Protein AF-A0A9P4S3S9-F1 (afdb_monomer)

Radius of gyration: 21.5 Å; Cα contacts (8 Å, |Δi|>4): 184; chains: 1; bounding box: 49×51×54 Å

Nearest PDB structures (foldseek):
  5iqh-assembly3_C  TM=7.794E-01  e=6.147E-03  Staphylococcus aureus
  5iqi-assembly2_B  TM=6.702E-01  e=4.583E-03  Staphylococcus aureus
  5iqc-assembly4_D  TM=7.332E-01  e=1.399E-02  Staphylococcus aureus
  5iqe-assembly4_D  TM=6.700E-01  e=7.774E-03  Staphylococcus aureus
  6c5u-assembly1_A  TM=6.586E-01  e=8.244E-03  Staphylococcus aureus

Sequence (206 aa):
MPLISKVNLNQKVLANFKRDSERFMTLAPEGNLQGLLQKYSRIYAAAIERRKERNPEDGERNVERPTPPIKSETCLGIIRRPFAQEVHEALGFEGHETLDIAGPQSVLDKGKKLHNYGTTVTLIDRNVVVKAGCDLDLAEALMMDHISQNTHDIPLLKHLGSVTSQRMTYIFMSSIPGKSLREPWPTLEKEQKLALRDQLSQIFRL

Solvent-accessible surface area (backbone atoms only — not comparable to full-atom values): 12617 Å² total; per-residue (Å²): 133,85,82,81,75,84,73,53,68,68,58,55,51,50,54,49,48,52,52,52,50,54,48,38,70,73,75,38,86,87,55,66,63,65,57,56,52,51,55,52,51,52,55,49,55,53,55,52,52,65,51,70,73,56,72,92,78,86,72,89,86,81,81,91,71,91,76,77,87,77,78,80,74,83,62,74,41,48,73,76,38,78,67,36,69,70,51,35,62,59,70,67,59,85,78,74,102,69,55,56,58,68,52,63,56,58,46,52,74,73,23,53,74,78,44,81,71,94,39,38,31,23,39,55,40,100,50,38,28,37,40,36,25,70,74,54,73,61,63,62,52,54,48,34,49,52,48,60,76,76,50,84,91,60,98,71,59,46,66,34,23,28,36,38,40,99,53,42,24,38,42,32,24,42,55,76,92,80,75,67,63,79,72,53,54,83,77,52,51,73,68,56,52,50,52,51,51,53,54,52,53,56,64,76,68,113

Secondary structure (DSSP, 8-state):
--------HHHHHHHHHHHHHHHHHHH-TT--HHHHHHHHHHHHHHHHHHHHTS-S---------PPP------PBPEEEEPPPHHHHHHHT--S-S--BTHHHHHHHHHSEEEEEESEEEEEEETTEEEEEEET--THHHHHHHHHHHH-SSS--PPEEEEEEETTEEEEEEEPPP---TTTTTTT--HHHHHHHHHHHHHHTT-

Organism: NCBI:txid1346257

Mean predicted aligned error: 16.85 Å

pLDDT: mean 70.73, std 18.42, range [28.67, 96.81]

Foldseek 3Di:
DDDDPPPDPVNVLVVVLVVVVVCCVVPPPPDDVVVSVVVSVVVVVVVVVVVVPDDDPPDDDDDDDDDPDDDDPQFWWAWPWDFAPVVCVLQVDDDDDTDRVCRVVVLQVVFDFPDDDQWTWGDSDPWKIKIKHFQDDCVVLVVQVVCVVVDDPDDGKHFRTWIGTPGMIITMTTDDDDDDCVVCVVVDDPVRVVVVVVVVVVVVVD

Structure (mmCIF, N/CA/C/O backbone):
data_AF-A0A9P4S3S9-F1
#
_entry.id   AF-A0A9P4S3S9-F1
#
loop_
_atom_site.group_PDB
_atom_site.id
_atom_site.type_symbol
_atom_site.label_atom_id
_atom_site.label_alt_id
_atom_site.label_comp_id
_atom_site.label_asym_id
_atom_site.label_entity_id
_atom_site.label_seq_id
_atom_site.pdbx_PDB_ins_code
_atom_site.Cartn_x
_atom_site.Cartn_y
_atom_site.Cartn_z
_atom_site.occupancy
_atom_site.B_iso_or_equiv
_atom_site.auth_seq_id
_atom_site.auth_comp_id
_atom_site.auth_asym_id
_atom_site.auth_atom_id
_atom_site.pdbx_PDB_model_num
ATOM 1 N N . MET A 1 1 ? 28.720 28.687 -17.490 1.00 35.06 1 MET A N 1
ATOM 2 C CA . MET A 1 1 ? 27.834 29.232 -16.434 1.00 35.06 1 MET A CA 1
ATOM 3 C C . MET A 1 1 ? 26.995 28.092 -15.872 1.00 35.06 1 MET A C 1
ATOM 5 O O . MET A 1 1 ? 26.416 27.379 -16.684 1.00 35.06 1 MET A O 1
ATOM 9 N N . PRO A 1 2 ? 26.972 27.842 -14.550 1.00 33.38 2 PRO A N 1
ATOM 10 C CA . PRO A 1 2 ? 26.280 26.681 -14.005 1.00 33.38 2 PRO A CA 1
ATOM 11 C C . PRO A 1 2 ? 24.778 26.961 -13.862 1.00 33.38 2 PRO A C 1
ATOM 13 O O . PRO A 1 2 ? 24.366 27.949 -13.256 1.00 33.38 2 PRO A O 1
ATOM 16 N N . LEU A 1 3 ? 23.968 26.070 -14.431 1.00 28.67 3 LEU A N 1
ATOM 17 C CA . LEU A 1 3 ? 22.520 26.007 -14.255 1.00 28.67 3 LEU A CA 1
ATOM 18 C C . LEU A 1 3 ? 22.214 25.605 -12.807 1.00 28.67 3 LEU A C 1
ATOM 20 O O . LEU A 1 3 ? 22.405 24.454 -12.415 1.00 28.67 3 LEU A O 1
ATOM 24 N N . ILE A 1 4 ? 21.744 26.558 -12.004 1.00 31.08 4 ILE A N 1
ATOM 25 C CA . ILE A 1 4 ? 21.226 26.290 -10.661 1.00 31.08 4 ILE A CA 1
ATOM 26 C C . ILE A 1 4 ? 19.899 25.544 -10.831 1.00 31.08 4 ILE A C 1
ATOM 28 O O . ILE A 1 4 ? 18.867 26.135 -11.151 1.00 31.08 4 ILE A O 1
ATOM 32 N N . SER A 1 5 ? 19.927 24.226 -10.640 1.00 37.44 5 SER A N 1
ATOM 33 C CA . SER A 1 5 ? 18.721 23.413 -10.564 1.00 37.44 5 SER A CA 1
ATOM 34 C C . SER A 1 5 ? 17.924 23.831 -9.326 1.00 37.44 5 SER A C 1
ATOM 36 O O . SER A 1 5 ? 18.418 23.831 -8.196 1.00 37.44 5 SER A O 1
ATOM 38 N N . LYS A 1 6 ? 16.665 24.231 -9.533 1.00 37.19 6 LYS A N 1
ATOM 39 C CA . LYS A 1 6 ? 15.705 24.455 -8.448 1.00 37.19 6 LYS A CA 1
ATOM 40 C C . LYS A 1 6 ? 15.373 23.097 -7.826 1.00 37.19 6 LYS A C 1
ATOM 42 O O . LYS A 1 6 ? 14.396 22.456 -8.197 1.00 37.19 6 LYS A O 1
ATOM 47 N N . VAL A 1 7 ? 16.219 22.634 -6.909 1.00 38.88 7 VAL A N 1
ATOM 48 C CA . VAL A 1 7 ? 15.972 21.423 -6.120 1.00 38.88 7 VAL A CA 1
ATOM 49 C C . VAL A 1 7 ? 14.688 21.636 -5.320 1.00 38.88 7 VAL A C 1
ATOM 51 O O . VAL A 1 7 ? 14.578 22.585 -4.540 1.00 38.88 7 VAL A O 1
ATOM 54 N N . ASN A 1 8 ? 13.703 20.760 -5.528 1.00 54.12 8 ASN A N 1
ATOM 55 C CA . ASN A 1 8 ? 12.436 20.793 -4.809 1.00 54.12 8 ASN A CA 1
ATOM 56 C C . ASN A 1 8 ? 12.716 20.659 -3.302 1.00 54.12 8 ASN A C 1
ATOM 58 O O . ASN A 1 8 ? 13.410 19.735 -2.875 1.00 54.12 8 ASN A O 1
ATOM 62 N N . LEU A 1 9 ? 12.177 21.573 -2.490 1.00 49.16 9 LEU A N 1
ATOM 63 C CA . LEU A 1 9 ? 12.368 21.598 -1.035 1.00 49.16 9 LEU A CA 1
ATOM 64 C C . LEU A 1 9 ? 12.071 20.230 -0.391 1.00 49.16 9 LEU A C 1
ATOM 66 O O . LEU A 1 9 ? 12.786 19.822 0.520 1.00 49.16 9 LEU A O 1
ATOM 70 N N . ASN A 1 10 ? 11.101 19.482 -0.930 1.00 56.78 10 ASN A N 1
ATOM 71 C CA . ASN A 1 10 ? 10.771 18.135 -0.465 1.00 56.78 10 ASN A CA 1
ATOM 72 C C . ASN A 1 10 ? 11.901 17.127 -0.736 1.00 56.78 10 ASN A C 1
ATOM 74 O O . ASN A 1 10 ? 12.214 16.330 0.140 1.00 56.78 10 ASN A O 1
ATOM 78 N N . GLN A 1 11 ? 12.559 17.192 -1.899 1.00 57.34 11 GLN A N 1
ATOM 79 C CA . GLN A 1 11 ? 13.698 16.324 -2.232 1.00 57.34 11 GLN A CA 1
ATOM 80 C C . GLN A 1 11 ? 14.913 16.628 -1.356 1.00 57.34 11 GLN A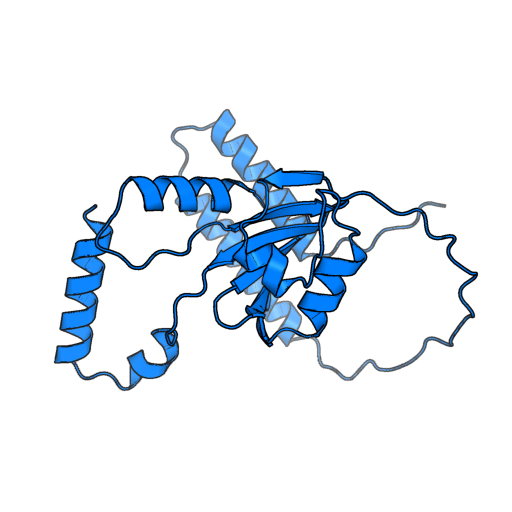 C 1
ATOM 82 O O . GLN A 1 11 ? 15.595 15.713 -0.906 1.00 57.34 11 GLN A O 1
ATOM 87 N N . LYS A 1 12 ? 15.166 17.910 -1.058 1.00 67.25 12 LYS A N 1
ATOM 88 C CA . LYS A 1 12 ? 16.264 18.308 -0.167 1.00 67.25 12 LYS A CA 1
ATOM 89 C C . LYS A 1 12 ? 16.025 17.838 1.269 1.00 67.25 12 LYS A C 1
ATOM 91 O O . LYS A 1 12 ? 16.958 17.379 1.923 1.00 67.25 12 LYS A O 1
ATOM 96 N N . VAL A 1 13 ? 14.784 17.932 1.748 1.00 65.75 13 VAL A N 1
ATOM 97 C CA . VAL A 1 13 ? 14.399 17.439 3.078 1.00 65.75 13 VAL A CA 1
ATOM 98 C C . VAL A 1 13 ? 14.504 15.913 3.143 1.00 65.75 13 VAL A C 1
ATOM 100 O O . VAL A 1 13 ? 15.093 15.413 4.096 1.00 65.75 13 VAL A O 1
ATOM 103 N N . LEU A 1 14 ? 14.039 15.182 2.120 1.00 64.31 14 LEU A N 1
ATOM 104 C CA . LEU A 1 14 ? 14.163 13.718 2.057 1.00 64.31 14 LEU A CA 1
ATOM 105 C C . LEU A 1 14 ? 15.626 13.256 2.011 1.00 64.31 14 LEU A C 1
ATOM 107 O O . LEU A 1 14 ? 16.011 12.348 2.740 1.00 64.31 14 LEU A O 1
ATOM 111 N N . ALA A 1 15 ? 16.456 13.901 1.188 1.00 71.69 15 ALA A N 1
ATOM 112 C CA . ALA A 1 15 ? 17.875 13.572 1.077 1.00 71.69 15 ALA A CA 1
ATOM 113 C C . ALA A 1 15 ? 18.630 13.832 2.390 1.00 71.69 15 ALA A C 1
ATOM 115 O O . ALA A 1 15 ? 19.520 13.067 2.760 1.00 71.69 15 ALA A O 1
ATOM 116 N N . ASN A 1 16 ? 18.265 14.893 3.115 1.00 71.88 16 ASN A N 1
ATOM 117 C CA . ASN A 1 16 ? 18.826 15.167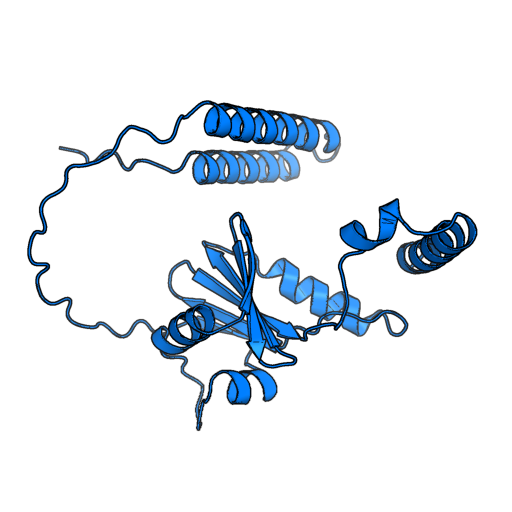 4.435 1.00 71.88 16 ASN A CA 1
ATOM 118 C C . ASN A 1 16 ? 18.334 14.164 5.485 1.00 71.88 16 ASN A C 1
ATOM 120 O O . ASN A 1 16 ? 19.144 13.723 6.292 1.00 71.88 16 ASN A O 1
ATOM 124 N N . PHE A 1 17 ? 17.060 13.754 5.441 1.00 70.00 17 PHE A N 1
ATOM 125 C CA . PHE A 1 17 ? 16.538 12.708 6.324 1.00 70.00 17 PHE A CA 1
ATOM 126 C C . PHE A 1 17 ? 17.285 11.392 6.125 1.00 70.00 17 PHE A C 1
ATOM 128 O O . PHE A 1 17 ? 17.773 10.832 7.098 1.00 70.00 17 PHE A O 1
ATOM 135 N N . LYS A 1 18 ? 17.448 10.957 4.869 1.00 68.88 18 LYS A N 1
ATOM 136 C CA . LYS A 1 18 ? 18.159 9.722 4.521 1.00 68.88 18 LYS A CA 1
ATOM 137 C C . LYS A 1 18 ? 19.616 9.742 4.996 1.00 68.88 18 LYS A C 1
ATOM 139 O O . LYS A 1 18 ? 20.087 8.795 5.617 1.00 68.88 18 LYS A O 1
ATOM 144 N N . ARG A 1 19 ? 20.313 10.863 4.786 1.00 76.06 19 ARG A N 1
ATOM 145 C CA . ARG A 1 19 ? 21.688 11.043 5.275 1.00 76.06 19 ARG A CA 1
ATOM 146 C C . ARG A 1 19 ? 21.763 11.022 6.805 1.00 76.06 19 ARG A C 1
ATOM 148 O O . ARG A 1 19 ? 22.677 10.420 7.364 1.00 76.06 19 ARG A O 1
ATOM 155 N N . ASP A 1 20 ? 20.833 11.697 7.479 1.00 70.12 20 ASP A N 1
ATOM 156 C CA . ASP A 1 20 ? 20.782 11.745 8.943 1.00 70.12 20 ASP A CA 1
ATOM 157 C C . ASP A 1 20 ? 20.433 10.363 9.529 1.00 70.12 20 ASP A C 1
ATOM 159 O O . ASP A 1 20 ? 21.020 9.982 10.538 1.00 70.12 20 ASP A O 1
ATOM 163 N N . SER A 1 21 ? 19.549 9.587 8.887 1.00 63.41 21 SER A N 1
ATOM 164 C CA . SER A 1 21 ? 19.193 8.226 9.313 1.00 63.41 21 SER A CA 1
ATOM 165 C C . SER A 1 21 ? 20.329 7.226 9.099 1.00 63.41 21 SER A C 1
ATOM 167 O O . SER A 1 21 ? 20.599 6.414 9.976 1.00 63.41 21 SER A O 1
ATOM 169 N N . GLU A 1 22 ? 21.042 7.307 7.973 1.00 70.25 22 GLU A N 1
ATOM 170 C CA . GLU A 1 22 ? 22.217 6.464 7.707 1.00 70.25 22 GLU A CA 1
ATOM 171 C C . GLU A 1 22 ? 23.339 6.750 8.718 1.00 70.25 22 GLU A C 1
ATOM 173 O O . GLU A 1 22 ? 23.928 5.828 9.285 1.00 70.25 22 GLU A O 1
ATOM 178 N N . ARG A 1 23 ? 23.586 8.030 9.035 1.00 67.62 23 ARG A N 1
ATOM 179 C CA . ARG A 1 23 ? 24.531 8.412 10.098 1.00 67.62 23 ARG A CA 1
ATOM 180 C C . ARG A 1 23 ? 24.091 7.933 11.476 1.00 67.62 23 ARG A C 1
ATOM 182 O O . ARG A 1 23 ? 24.937 7.503 12.253 1.00 67.62 23 ARG A O 1
ATOM 189 N N . PHE A 1 24 ? 22.797 7.998 11.771 1.00 62.69 24 PHE A N 1
ATOM 190 C CA . PHE A 1 24 ? 22.231 7.547 13.039 1.00 62.69 24 PHE A CA 1
ATOM 191 C C . PHE A 1 24 ? 22.446 6.042 13.257 1.00 62.69 24 PHE A C 1
ATOM 193 O O . PHE A 1 24 ? 22.978 5.656 14.294 1.00 62.69 24 PHE A O 1
ATOM 200 N N . MET A 1 25 ? 22.161 5.217 12.243 1.00 58.72 25 MET A N 1
ATOM 201 C CA . MET A 1 25 ? 22.391 3.764 12.288 1.00 58.72 25 MET A CA 1
ATOM 202 C C . MET A 1 25 ? 23.875 3.386 12.416 1.00 58.72 25 MET A C 1
ATOM 204 O O . MET A 1 25 ? 24.191 2.307 12.905 1.00 58.72 25 MET A O 1
ATOM 208 N N . THR A 1 26 ? 24.784 4.266 11.986 1.00 63.97 26 THR A N 1
ATOM 209 C CA . THR A 1 26 ? 26.227 3.979 11.952 1.00 63.97 26 THR A CA 1
ATOM 210 C C . THR A 1 26 ? 26.970 4.459 13.206 1.00 63.97 26 THR A C 1
ATOM 212 O O . THR A 1 26 ? 27.964 3.853 13.590 1.00 63.97 26 THR A O 1
ATOM 215 N N . LEU A 1 27 ? 26.534 5.555 13.842 1.00 54.03 27 LEU A N 1
ATOM 216 C CA . LEU A 1 27 ? 27.318 6.249 14.881 1.00 54.03 27 LEU A CA 1
ATOM 217 C 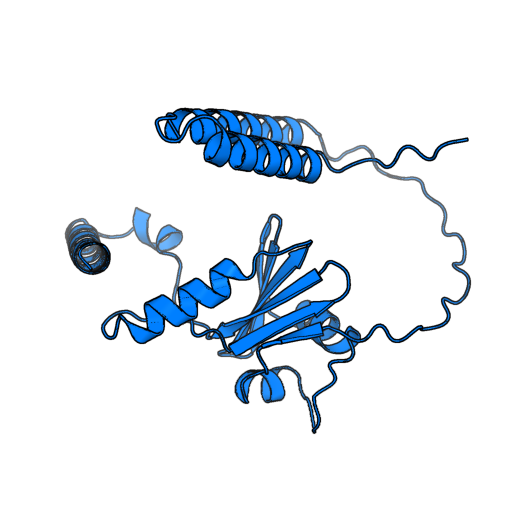C . LEU A 1 27 ? 26.674 6.270 16.273 1.00 54.03 27 LEU A C 1
ATOM 219 O O . LEU A 1 27 ? 27.344 6.648 17.231 1.00 54.03 27 LEU A O 1
ATOM 223 N N . ALA A 1 28 ? 25.398 5.903 16.409 1.00 53.88 28 ALA A N 1
ATOM 224 C CA . ALA A 1 28 ? 24.711 5.900 17.699 1.00 53.88 28 ALA A CA 1
ATOM 225 C C . ALA A 1 28 ? 23.569 4.864 17.721 1.00 53.88 28 ALA A C 1
ATOM 227 O O . ALA A 1 28 ? 22.403 5.250 17.629 1.00 53.88 28 ALA A O 1
ATOM 228 N N . PRO A 1 29 ? 23.873 3.558 17.865 1.00 53.91 29 PRO A N 1
ATOM 229 C CA . PRO A 1 29 ? 22.849 2.509 17.958 1.00 53.91 29 PRO A CA 1
ATOM 230 C C . PRO A 1 29 ? 21.923 2.663 19.182 1.00 53.91 29 PRO A C 1
ATOM 232 O O . PRO A 1 29 ? 20.798 2.182 19.154 1.00 53.91 29 PRO A O 1
ATOM 235 N N . GLU A 1 30 ? 22.354 3.407 20.209 1.00 51.16 30 GLU A N 1
ATOM 236 C CA . GLU A 1 30 ? 21.570 3.785 21.404 1.00 51.16 30 GLU A CA 1
ATOM 237 C C . GLU A 1 30 ? 20.801 5.119 21.230 1.00 51.16 30 GLU A C 1
ATOM 239 O O . GLU A 1 30 ? 20.291 5.711 22.183 1.00 51.16 30 GLU A O 1
ATOM 244 N N . GLY A 1 31 ? 20.778 5.679 20.017 1.00 56.22 31 GLY A N 1
ATOM 245 C CA . GLY A 1 31 ? 20.214 6.996 19.746 1.00 56.22 31 GLY A CA 1
ATOM 246 C C . GLY A 1 31 ? 18.690 7.058 19.908 1.00 56.22 31 GLY A C 1
ATOM 247 O O . GLY A 1 31 ? 17.953 6.120 19.616 1.00 56.22 31 GLY A O 1
ATOM 248 N N . ASN A 1 32 ? 18.182 8.224 20.315 1.00 64.56 32 ASN A N 1
ATOM 249 C CA . ASN A 1 32 ? 16.747 8.463 20.451 1.00 64.56 32 ASN A CA 1
ATOM 250 C C . ASN A 1 32 ? 16.092 8.732 19.077 1.00 64.56 32 ASN A C 1
ATOM 252 O O . ASN A 1 32 ? 15.987 9.881 18.632 1.00 64.56 32 ASN A O 1
ATOM 256 N N . LEU A 1 33 ? 15.625 7.665 18.418 1.00 62.03 33 LEU A N 1
ATOM 257 C CA . LEU A 1 33 ? 14.895 7.696 17.139 1.00 62.03 33 LEU A CA 1
ATOM 258 C C . LEU A 1 33 ? 13.682 8.644 17.182 1.00 62.03 33 LEU A C 1
ATOM 260 O O . LEU A 1 33 ? 13.350 9.297 16.189 1.00 62.03 33 LEU A O 1
ATOM 264 N N . GLN A 1 34 ? 13.060 8.791 18.354 1.00 65.69 34 GLN A N 1
ATOM 265 C CA . GLN A 1 34 ? 11.941 9.704 18.575 1.00 65.69 34 GLN A CA 1
ATOM 266 C C . GLN A 1 34 ? 12.344 11.168 18.351 1.00 65.69 34 GLN A C 1
ATOM 268 O O . GLN A 1 34 ? 11.557 11.944 17.810 1.00 65.69 34 GLN A O 1
ATOM 273 N N . GLY A 1 35 ? 13.580 11.542 18.695 1.00 65.44 35 GLY A N 1
ATOM 274 C CA . GLY A 1 35 ? 14.119 12.881 18.451 1.00 65.44 35 GLY A CA 1
ATOM 275 C C . GLY A 1 35 ? 14.306 13.177 16.961 1.00 65.44 35 GLY A C 1
ATOM 276 O O . GLY A 1 35 ? 13.976 14.272 16.497 1.00 65.44 35 GLY A O 1
ATOM 277 N N . LEU A 1 36 ? 14.761 12.185 16.187 1.00 67.56 36 LEU A N 1
ATOM 278 C CA . LEU A 1 36 ? 14.896 12.305 14.733 1.00 67.56 36 LEU A CA 1
ATOM 279 C C . LEU A 1 36 ? 13.518 12.436 14.064 1.00 67.56 36 LEU A C 1
ATOM 281 O O . LEU A 1 36 ? 13.308 13.331 13.243 1.00 67.56 36 LEU A O 1
ATOM 285 N N . LEU A 1 37 ? 12.552 11.613 14.475 1.00 66.38 37 LEU A N 1
ATOM 286 C CA . LEU A 1 37 ? 11.179 11.672 13.968 1.00 66.38 37 LEU A CA 1
ATOM 287 C C . LEU A 1 37 ? 10.486 12.995 14.331 1.00 66.38 37 LEU A C 1
ATOM 289 O O . LEU A 1 37 ? 9.861 13.618 13.471 1.00 66.38 37 LEU A O 1
ATOM 293 N N . GLN A 1 38 ? 10.649 13.492 15.562 1.00 70.00 38 GLN A N 1
ATOM 294 C CA . GLN A 1 38 ? 10.113 14.797 15.968 1.00 70.00 38 GLN A CA 1
ATOM 295 C C . GLN A 1 38 ? 10.739 15.956 15.185 1.00 70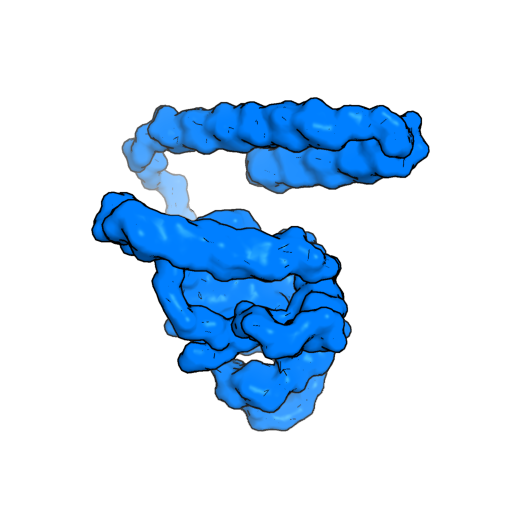.00 38 GLN A C 1
ATOM 297 O O . GLN A 1 38 ? 10.017 16.864 14.762 1.00 70.00 38 GLN A O 1
ATOM 302 N N . LYS A 1 39 ? 12.059 15.929 14.953 1.00 73.88 39 LYS A N 1
ATOM 303 C CA . LYS A 1 39 ? 12.766 16.940 14.150 1.00 73.88 39 LYS A CA 1
ATOM 304 C C . LYS A 1 39 ? 12.151 17.045 12.756 1.00 73.88 39 LYS A C 1
ATOM 306 O O . LYS A 1 39 ? 11.797 18.141 12.320 1.00 73.88 39 LYS A O 1
ATOM 311 N N . TYR A 1 40 ? 11.988 15.917 12.071 1.00 69.00 40 TYR A N 1
ATOM 312 C CA . TYR A 1 40 ? 11.504 15.919 10.693 1.00 69.00 40 TYR A CA 1
ATOM 313 C C . TYR A 1 40 ? 9.988 16.127 10.579 1.00 69.00 40 TYR A C 1
ATOM 315 O O . TYR A 1 40 ? 9.557 16.787 9.637 1.00 69.00 40 TYR A O 1
ATOM 323 N N . SER A 1 41 ? 9.197 15.720 11.579 1.00 68.38 41 SER A N 1
ATOM 324 C CA . SER A 1 41 ? 7.773 16.078 11.687 1.00 68.38 41 SER A CA 1
ATOM 325 C C . SER A 1 41 ? 7.561 17.601 11.749 1.00 68.38 41 SER A C 1
ATOM 327 O O . SER A 1 41 ? 6.759 18.153 10.993 1.00 68.38 41 SER A O 1
ATOM 329 N N . ARG A 1 42 ? 8.362 18.320 12.555 1.00 70.12 42 ARG A N 1
ATOM 330 C CA . ARG A 1 42 ? 8.313 19.794 12.644 1.00 70.12 42 ARG A CA 1
ATOM 331 C C . ARG A 1 42 ? 8.716 20.480 11.338 1.00 70.12 42 ARG A C 1
ATOM 333 O O . ARG A 1 42 ? 8.068 21.439 10.923 1.00 70.12 42 ARG A O 1
ATOM 340 N N . ILE A 1 43 ? 9.764 19.984 10.676 1.00 69.06 43 ILE A N 1
ATOM 341 C CA . ILE A 1 43 ? 10.213 20.508 9.374 1.00 69.06 43 ILE A CA 1
ATOM 342 C C . ILE A 1 43 ? 9.112 20.332 8.321 1.00 69.06 43 ILE A C 1
ATOM 344 O O . ILE A 1 43 ? 8.873 21.238 7.521 1.00 69.06 43 ILE A O 1
ATOM 348 N N . TYR A 1 44 ? 8.419 19.192 8.343 1.00 59.66 44 TYR A N 1
ATOM 349 C CA . TYR A 1 44 ? 7.340 18.899 7.409 1.00 59.66 44 TYR A CA 1
ATOM 350 C C . TYR A 1 44 ? 6.116 19.792 7.633 1.00 59.66 44 TYR A C 1
ATOM 352 O O . TYR A 1 44 ? 5.616 20.396 6.685 1.00 59.66 44 TYR A O 1
ATOM 360 N N . ALA A 1 45 ? 5.685 19.953 8.888 1.00 68.88 45 ALA A N 1
ATOM 361 C CA . ALA A 1 45 ? 4.585 20.844 9.250 1.00 68.88 45 ALA A CA 1
ATOM 362 C C . ALA A 1 45 ? 4.867 22.300 8.831 1.00 68.88 45 ALA A C 1
ATOM 364 O O . ALA A 1 45 ? 4.036 22.931 8.183 1.00 68.88 45 ALA A O 1
ATOM 365 N N . ALA A 1 46 ? 6.078 22.807 9.088 1.00 68.25 46 ALA A N 1
ATOM 366 C CA . ALA A 1 46 ? 6.472 24.158 8.682 1.00 68.25 46 ALA A CA 1
ATOM 367 C C . ALA A 1 46 ? 6.506 24.346 7.151 1.00 68.25 46 ALA A C 1
ATOM 369 O O . ALA A 1 46 ? 6.209 25.429 6.647 1.00 68.25 46 ALA A O 1
ATOM 370 N N . ALA A 1 47 ? 6.860 23.307 6.388 1.00 60.69 47 ALA A N 1
ATOM 371 C CA . ALA A 1 47 ? 6.847 23.355 4.925 1.00 60.69 47 ALA A CA 1
ATOM 372 C C . ALA A 1 47 ? 5.422 23.357 4.340 1.00 60.69 47 ALA A C 1
ATOM 374 O O . ALA A 1 47 ? 5.205 23.952 3.281 1.00 60.69 47 ALA A O 1
ATOM 375 N N . ILE A 1 48 ? 4.468 22.712 5.021 1.00 59.47 48 ILE A N 1
ATOM 376 C CA . ILE A 1 48 ? 3.043 22.734 4.668 1.00 59.47 48 ILE A CA 1
ATOM 377 C C . ILE A 1 48 ? 2.465 24.138 4.885 1.00 59.47 48 ILE A C 1
ATOM 379 O O . ILE A 1 48 ? 1.832 24.672 3.975 1.00 59.47 48 ILE A O 1
ATOM 383 N N . GLU A 1 49 ? 2.741 24.771 6.029 1.00 66.56 49 GLU A N 1
ATOM 384 C CA . GLU A 1 49 ? 2.225 26.116 6.333 1.00 66.56 49 GLU A CA 1
ATOM 385 C C . GLU A 1 49 ? 2.795 27.188 5.386 1.00 66.56 49 GLU A C 1
ATOM 387 O O . GLU A 1 49 ? 2.037 27.930 4.766 1.00 66.56 49 GLU A O 1
ATOM 392 N N . ARG A 1 50 ? 4.104 27.154 5.088 1.00 63.72 50 ARG A N 1
ATOM 393 C CA . ARG A 1 50 ? 4.745 28.049 4.092 1.00 63.72 50 ARG A CA 1
ATOM 394 C C . ARG A 1 50 ? 4.226 27.896 2.655 1.00 63.72 50 ARG A C 1
ATOM 396 O O . ARG A 1 50 ? 4.604 28.666 1.766 1.00 63.72 50 ARG A O 1
ATOM 403 N N . ARG A 1 51 ? 3.467 26.836 2.365 1.00 55.28 51 ARG A N 1
ATOM 404 C CA . ARG A 1 51 ? 2.812 26.632 1.064 1.00 55.28 51 ARG A CA 1
ATOM 405 C C . ARG A 1 51 ? 1.374 27.128 1.060 1.00 55.28 51 ARG A C 1
ATOM 407 O O . ARG A 1 51 ? 0.940 27.580 0.011 1.00 55.28 51 ARG A O 1
ATOM 414 N N . LYS A 1 52 ? 0.681 27.093 2.199 1.00 58.72 52 LYS A N 1
ATOM 415 C CA . LYS A 1 52 ? -0.647 27.705 2.347 1.00 58.72 52 LYS A CA 1
ATOM 416 C C . LYS A 1 52 ? -0.581 29.233 2.290 1.00 58.72 52 LYS A C 1
ATOM 418 O O . LYS A 1 52 ? -1.498 29.852 1.779 1.00 58.72 52 LYS A O 1
ATOM 423 N N . GLU A 1 53 ? 0.527 29.823 2.739 1.00 56.69 53 GLU A N 1
ATOM 424 C CA . GLU A 1 53 ? 0.772 31.275 2.680 1.00 56.69 53 GLU A CA 1
ATOM 425 C C . GLU A 1 53 ? 1.126 31.797 1.272 1.00 56.69 53 GLU A C 1
ATOM 427 O O . GLU A 1 53 ? 1.200 33.006 1.060 1.00 56.69 53 GLU A O 1
ATOM 432 N N . ARG A 1 54 ? 1.346 30.915 0.283 1.00 54.53 54 ARG A N 1
ATOM 433 C CA . ARG A 1 54 ? 1.534 31.324 -1.117 1.00 54.53 54 ARG A CA 1
ATOM 434 C C . ARG A 1 54 ? 0.171 31.414 -1.808 1.00 54.53 54 ARG A C 1
ATOM 436 O O . ARG A 1 54 ? -0.377 30.399 -2.227 1.00 54.53 54 ARG A O 1
ATOM 443 N N . ASN A 1 55 ? -0.355 32.635 -1.897 1.00 44.56 55 ASN A N 1
ATOM 444 C CA . ASN A 1 55 ? -1.600 32.965 -2.595 1.00 44.56 55 ASN A CA 1
ATOM 445 C C . ASN A 1 55 ? -1.517 32.623 -4.108 1.00 44.56 55 ASN A C 1
ATOM 447 O O . ASN A 1 55 ? -0.426 32.694 -4.676 1.00 44.56 55 ASN A O 1
ATOM 451 N N . PRO A 1 56 ? -2.633 32.270 -4.778 1.00 50.59 56 PRO A N 1
ATOM 452 C CA . PRO A 1 56 ? -2.633 31.742 -6.149 1.00 50.59 56 PRO A CA 1
ATOM 453 C C . PRO A 1 56 ? -2.640 32.786 -7.290 1.00 50.59 56 PRO A C 1
ATOM 455 O O . PRO A 1 56 ? -2.927 32.414 -8.422 1.00 50.59 56 PRO A O 1
ATOM 458 N N . GLU A 1 57 ? -2.315 34.061 -7.051 1.00 44.41 57 GLU A N 1
ATOM 459 C CA . GLU A 1 57 ? -2.513 35.135 -8.054 1.00 44.41 57 GLU A CA 1
ATOM 460 C C . GLU A 1 57 ? -1.288 35.572 -8.880 1.00 44.41 57 GLU A C 1
ATOM 462 O O . GLU A 1 57 ? -1.405 36.505 -9.667 1.00 44.41 57 GLU A O 1
ATOM 467 N N . ASP A 1 58 ? -0.143 34.886 -8.831 1.00 43.16 58 ASP A N 1
ATOM 468 C CA . ASP A 1 58 ? 0.957 35.189 -9.769 1.00 43.16 58 ASP A CA 1
ATOM 469 C C . ASP A 1 58 ? 0.878 34.305 -11.023 1.00 43.16 58 ASP A C 1
ATOM 471 O O . ASP A 1 58 ? 1.626 33.338 -11.210 1.00 43.16 58 ASP A O 1
ATOM 475 N N . GLY A 1 59 ? -0.092 34.646 -11.873 1.00 40.66 59 GLY A N 1
ATOM 476 C CA . GLY A 1 59 ? -0.270 34.112 -13.216 1.00 40.66 59 GLY A CA 1
ATOM 477 C C . GLY A 1 59 ? 0.679 34.719 -14.259 1.00 40.66 59 GLY A C 1
ATOM 478 O O . GLY A 1 59 ? 1.100 35.868 -14.184 1.00 40.66 59 GLY A O 1
ATOM 479 N N . GLU A 1 60 ? 0.943 33.902 -15.280 1.00 43.09 60 GLU A N 1
ATOM 480 C CA . GLU A 1 60 ? 1.205 34.294 -16.672 1.00 43.09 60 GLU A CA 1
ATOM 481 C C . GLU A 1 60 ? 2.495 35.062 -17.024 1.00 43.09 60 GLU A C 1
ATOM 483 O O . GLU A 1 60 ? 2.595 36.290 -17.021 1.00 43.09 60 GLU A O 1
ATOM 488 N N . ARG A 1 61 ? 3.464 34.293 -17.538 1.00 41.28 61 ARG A N 1
ATOM 489 C CA . ARG A 1 61 ? 3.972 34.430 -18.919 1.00 41.28 61 ARG A CA 1
ATOM 490 C C . ARG A 1 61 ? 4.995 33.333 -19.189 1.00 41.28 61 ARG A C 1
ATOM 492 O O . ARG A 1 61 ? 6.076 33.349 -18.611 1.00 41.28 61 ARG A O 1
ATOM 499 N N . ASN A 1 62 ? 4.699 32.418 -20.108 1.00 33.91 62 ASN A N 1
ATOM 500 C CA . ASN A 1 62 ? 5.749 31.869 -20.960 1.00 33.91 62 ASN A CA 1
ATOM 501 C C . ASN A 1 62 ? 5.176 31.380 -22.288 1.00 33.91 62 ASN A C 1
ATOM 503 O O . ASN A 1 62 ? 4.351 30.478 -22.352 1.00 33.91 62 ASN A O 1
ATOM 507 N N . VAL A 1 63 ? 5.652 32.058 -23.323 1.00 40.62 63 VAL A N 1
ATOM 508 C CA . VAL A 1 63 ? 5.413 31.861 -24.746 1.00 40.62 63 VAL A CA 1
ATOM 509 C C . VAL A 1 63 ? 5.853 30.454 -25.160 1.00 40.62 63 VAL A C 1
ATOM 511 O O . VAL A 1 63 ? 6.966 30.035 -24.831 1.00 40.62 63 VAL A O 1
ATOM 514 N N . GLU A 1 64 ? 4.992 29.749 -25.896 1.00 38.22 64 GLU A N 1
ATOM 515 C CA . GLU A 1 64 ? 5.316 28.497 -26.586 1.00 38.22 64 GLU A CA 1
ATOM 516 C C . GLU A 1 64 ? 6.574 28.665 -27.450 1.00 38.22 64 GLU A C 1
ATOM 518 O O . GLU A 1 64 ? 6.646 29.535 -28.320 1.00 38.22 64 GLU A O 1
ATOM 523 N N . ARG A 1 65 ? 7.573 27.801 -27.240 1.00 33.44 65 ARG A N 1
ATOM 524 C CA . ARG A 1 65 ? 8.610 27.534 -28.244 1.00 33.44 65 ARG A CA 1
ATOM 525 C C . ARG A 1 65 ? 8.442 26.114 -28.769 1.00 33.44 65 ARG A C 1
ATOM 527 O O . ARG A 1 65 ? 8.255 25.204 -27.958 1.00 33.44 65 ARG A O 1
ATOM 534 N N . PRO A 1 66 ? 8.580 25.905 -30.088 1.00 34.09 66 PRO A N 1
ATOM 535 C CA . PRO A 1 66 ? 8.475 24.582 -30.675 1.00 34.09 66 PRO A CA 1
ATOM 536 C C . PRO A 1 66 ? 9.642 23.720 -30.187 1.00 34.09 66 PRO A C 1
ATOM 538 O O . PRO A 1 66 ? 10.813 24.092 -30.296 1.00 34.09 66 PRO A O 1
ATOM 541 N N . THR A 1 67 ? 9.306 22.580 -29.592 1.00 33.19 67 THR A N 1
ATOM 542 C CA . THR A 1 67 ? 10.266 21.585 -29.114 1.00 33.19 67 THR A CA 1
ATOM 543 C C . THR A 1 67 ? 10.769 20.779 -30.319 1.00 33.19 67 THR A C 1
ATOM 545 O O . THR A 1 67 ? 9.945 20.329 -31.117 1.00 33.19 67 THR A O 1
ATOM 548 N N . PRO A 1 68 ? 12.089 20.592 -30.506 1.00 30.31 68 PRO A N 1
ATOM 549 C CA . PRO A 1 68 ? 12.594 19.741 -31.579 1.00 30.31 68 PRO A CA 1
ATOM 550 C C . PRO A 1 68 ? 12.214 18.272 -31.319 1.00 30.31 68 PRO A C 1
ATOM 552 O O . PRO A 1 68 ? 12.035 17.886 -30.160 1.00 30.31 68 PRO A O 1
ATOM 555 N N . PRO A 1 69 ? 12.097 17.440 -32.371 1.00 36.03 69 PRO A N 1
ATOM 556 C CA . PRO A 1 69 ? 11.642 16.065 -32.234 1.00 36.03 69 PRO A CA 1
ATOM 557 C C . PRO A 1 69 ? 12.657 15.263 -31.417 1.00 36.03 69 PRO A C 1
ATOM 559 O O . PRO A 1 69 ? 13.800 15.060 -31.832 1.00 36.03 69 PRO A O 1
ATOM 562 N N . ILE A 1 70 ? 12.232 14.819 -30.234 1.00 36.44 70 ILE A N 1
ATOM 563 C CA . ILE A 1 70 ? 12.992 13.895 -29.398 1.00 36.44 70 ILE A CA 1
ATOM 564 C C . ILE A 1 70 ? 12.975 12.547 -30.118 1.00 36.44 70 ILE A C 1
ATOM 566 O O . ILE A 1 70 ? 11.933 11.906 -30.236 1.00 36.44 70 ILE A O 1
ATOM 570 N N . LYS A 1 71 ? 14.137 12.136 -30.632 1.00 31.17 71 LYS A N 1
ATOM 571 C CA . LYS A 1 71 ? 14.364 10.770 -31.105 1.00 31.17 71 LYS A CA 1
ATOM 572 C C . LYS A 1 71 ? 14.116 9.828 -29.924 1.00 31.17 71 LYS A C 1
ATOM 574 O O . LYS A 1 71 ? 14.754 9.962 -28.883 1.00 31.17 71 LYS A O 1
ATOM 579 N N . SER A 1 72 ? 13.150 8.931 -30.079 1.00 39.22 72 SER A N 1
ATOM 580 C CA . SER A 1 72 ? 12.741 7.942 -29.088 1.00 39.22 72 SER A CA 1
ATOM 581 C C . SER A 1 72 ? 13.834 6.889 -28.900 1.00 39.22 72 SER A C 1
ATOM 583 O O . SER A 1 72 ? 13.858 5.877 -29.5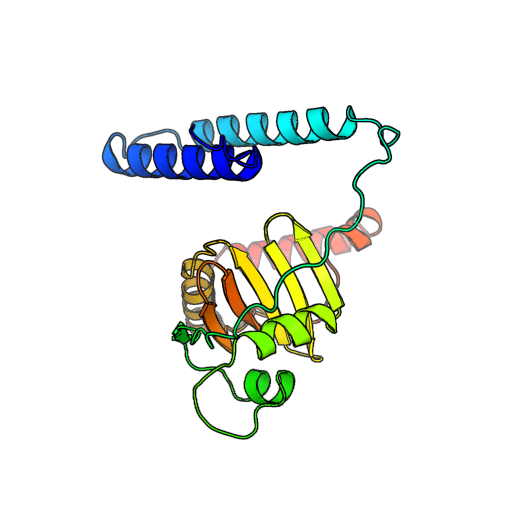97 1.00 39.22 72 SER A O 1
ATOM 585 N N . GLU A 1 73 ? 14.750 7.118 -27.964 1.00 36.91 73 GLU A N 1
ATOM 586 C CA . GLU A 1 73 ? 15.497 6.022 -27.351 1.00 36.91 73 GLU A CA 1
ATOM 587 C C . GLU A 1 73 ? 14.537 5.291 -26.407 1.00 36.91 73 GLU A C 1
ATOM 589 O O . GLU A 1 73 ? 14.202 5.783 -25.327 1.00 36.91 73 GLU A O 1
ATOM 594 N N . THR A 1 74 ? 14.047 4.130 -26.840 1.00 41.47 74 THR A N 1
ATOM 595 C CA . THR A 1 74 ? 13.326 3.166 -26.003 1.00 41.47 74 THR A CA 1
ATOM 596 C C . THR A 1 74 ? 14.204 2.795 -24.812 1.00 41.47 74 THR A C 1
ATOM 598 O O . THR A 1 74 ? 15.104 1.963 -24.908 1.00 41.47 74 THR A O 1
ATOM 601 N N . CYS A 1 75 ? 13.971 3.451 -23.678 1.00 40.91 75 CYS A N 1
ATOM 602 C CA . CYS A 1 75 ? 14.537 3.028 -22.409 1.00 40.91 75 CYS A CA 1
ATOM 603 C C . CYS A 1 75 ? 13.848 1.709 -22.023 1.00 40.91 75 CYS A C 1
ATOM 605 O O . CYS A 1 75 ? 12.627 1.608 -22.044 1.00 40.91 75 CYS A O 1
ATOM 607 N N . LEU A 1 76 ? 14.613 0.676 -21.696 1.00 52.84 76 LEU A N 1
ATOM 608 C CA . LEU A 1 76 ? 14.059 -0.584 -21.202 1.00 52.84 76 LEU A CA 1
ATOM 609 C C . LEU A 1 76 ? 13.907 -0.477 -19.679 1.00 52.84 76 LEU A C 1
ATOM 611 O O . LEU A 1 76 ? 14.862 -0.131 -18.980 1.00 52.84 76 LEU A O 1
ATOM 615 N N . GLY A 1 77 ? 12.704 -0.720 -19.153 1.00 55.91 77 GLY A N 1
ATOM 616 C CA . GLY A 1 77 ? 12.484 -0.793 -17.707 1.00 55.91 77 GLY A CA 1
ATOM 617 C C . GLY A 1 77 ? 13.188 -2.014 -17.105 1.00 55.91 77 GLY A C 1
ATOM 618 O O . GLY A 1 77 ? 13.162 -3.096 -17.684 1.00 55.91 77 GLY A O 1
ATOM 619 N N . ILE A 1 78 ? 13.803 -1.866 -15.931 1.00 64.75 78 ILE A N 1
ATOM 620 C CA . ILE A 1 78 ? 14.399 -2.987 -15.195 1.00 64.75 78 ILE A CA 1
ATOM 621 C C . ILE A 1 78 ? 13.295 -3.648 -14.374 1.00 64.75 78 ILE A C 1
ATOM 623 O O . ILE A 1 78 ? 12.856 -3.096 -13.359 1.00 64.75 78 ILE A O 1
ATOM 627 N N . ILE A 1 79 ? 12.851 -4.830 -14.805 1.00 61.62 79 ILE A N 1
ATOM 628 C CA . ILE A 1 79 ? 11.932 -5.665 -14.027 1.00 61.62 79 ILE A CA 1
ATOM 629 C C . ILE A 1 79 ? 12.665 -6.123 -12.766 1.00 61.62 79 ILE A C 1
ATOM 631 O O . ILE A 1 79 ? 13.722 -6.747 -12.828 1.00 61.62 79 ILE A O 1
ATOM 635 N N . ARG A 1 80 ? 12.118 -5.761 -11.606 1.00 66.88 80 ARG A N 1
ATOM 636 C CA . ARG A 1 80 ? 12.672 -6.113 -10.291 1.00 66.88 80 ARG A CA 1
ATOM 637 C C . ARG A 1 80 ? 12.013 -7.369 -9.741 1.00 66.88 80 ARG A C 1
ATOM 639 O O . ARG A 1 80 ? 12.676 -8.171 -9.091 1.00 66.88 80 ARG A O 1
ATOM 646 N N . ARG A 1 81 ? 10.736 -7.564 -10.071 1.00 70.31 81 ARG A N 1
ATOM 647 C CA . ARG A 1 81 ? 10.013 -8.823 -9.912 1.00 70.31 81 ARG A CA 1
ATOM 648 C C . ARG A 1 81 ? 9.075 -9.026 -11.103 1.00 70.31 81 ARG A C 1
ATOM 650 O O . ARG A 1 81 ? 8.410 -8.054 -11.469 1.00 70.31 81 ARG A O 1
ATOM 657 N N . PRO A 1 82 ? 8.988 -10.248 -11.664 1.00 74.94 82 PRO A N 1
ATOM 658 C CA . PRO A 1 82 ? 8.025 -10.566 -12.711 1.00 74.94 82 PRO A CA 1
ATOM 659 C C . PRO A 1 82 ? 6.599 -10.197 -12.304 1.00 74.94 82 PRO A C 1
ATOM 661 O O . PRO A 1 82 ? 6.242 -10.275 -11.124 1.00 74.94 82 PRO A O 1
ATOM 664 N N . PHE A 1 83 ? 5.802 -9.786 -13.283 1.00 80.56 83 PHE A N 1
ATOM 665 C CA . PHE A 1 83 ? 4.406 -9.454 -13.055 1.00 80.56 83 PHE A CA 1
ATOM 666 C C . PHE A 1 83 ? 3.561 -10.714 -12.900 1.00 80.56 83 PHE A C 1
ATOM 668 O O . PHE A 1 83 ? 3.779 -11.721 -13.570 1.00 80.56 83 PHE A O 1
ATOM 675 N N . ALA A 1 84 ? 2.582 -10.638 -12.007 1.00 81.81 84 ALA A N 1
ATOM 676 C CA . ALA A 1 84 ? 1.511 -11.612 -11.937 1.00 81.81 84 ALA A CA 1
ATOM 677 C C . ALA A 1 84 ? 0.581 -11.465 -13.156 1.00 81.81 84 ALA A C 1
ATOM 679 O O . ALA A 1 84 ? 0.553 -10.418 -13.813 1.00 81.81 84 ALA A O 1
ATOM 680 N N . GLN A 1 85 ? -0.188 -12.511 -13.457 1.00 80.81 85 GLN A N 1
ATOM 681 C CA . GLN A 1 85 ? -1.081 -12.545 -14.619 1.00 80.81 85 GLN A CA 1
ATOM 682 C C . GLN A 1 85 ? -2.078 -11.376 -14.613 1.00 80.81 85 GLN A C 1
ATOM 684 O O . GLN A 1 85 ? -2.308 -10.752 -15.644 1.00 80.81 85 GLN A O 1
ATOM 689 N N . GLU A 1 86 ? -2.586 -11.008 -13.441 1.00 82.38 86 GLU A N 1
ATOM 690 C CA . GLU A 1 86 ? -3.537 -9.912 -13.258 1.00 82.38 86 GLU A CA 1
ATOM 691 C C . GLU A 1 86 ? -2.960 -8.565 -13.710 1.00 82.38 86 GLU A C 1
ATOM 693 O O . GLU A 1 86 ? -3.680 -7.696 -14.195 1.00 82.38 86 GLU A O 1
ATOM 698 N N . VAL A 1 87 ? -1.646 -8.377 -13.573 1.00 79.69 87 VAL A N 1
ATOM 699 C CA . VAL A 1 87 ? -0.964 -7.160 -14.024 1.00 79.69 87 VAL A CA 1
ATOM 700 C C . VAL A 1 87 ? -0.754 -7.188 -15.535 1.00 79.69 87 VAL A C 1
ATOM 702 O O . VAL A 1 87 ? -0.889 -6.149 -16.176 1.00 79.69 87 VAL A O 1
ATOM 705 N N . HIS A 1 88 ? -0.483 -8.355 -16.125 1.00 78.50 88 HIS A N 1
ATOM 706 C CA . HIS A 1 88 ? -0.441 -8.494 -17.582 1.00 78.50 88 HIS A CA 1
ATOM 707 C C . HIS A 1 88 ? -1.796 -8.169 -18.221 1.00 78.50 88 HIS A C 1
ATOM 709 O O . HIS A 1 88 ? -1.842 -7.401 -19.181 1.00 78.50 88 HIS A O 1
ATOM 715 N N . GLU A 1 89 ? -2.887 -8.678 -17.645 1.00 77.75 89 GLU A N 1
ATOM 716 C CA . GLU A 1 89 ? -4.258 -8.392 -18.078 1.00 77.75 89 GLU A CA 1
ATOM 717 C C . GLU A 1 89 ? -4.608 -6.907 -17.903 1.00 77.75 89 GLU A C 1
ATOM 719 O O . GLU A 1 89 ? -5.071 -6.266 -18.847 1.00 77.75 89 GLU A O 1
ATOM 724 N N . ALA A 1 90 ? -4.316 -6.325 -16.733 1.00 76.12 90 ALA A N 1
ATOM 725 C CA . ALA A 1 90 ? -4.600 -4.917 -16.446 1.00 76.12 90 ALA A CA 1
ATOM 726 C C . ALA A 1 90 ? -3.815 -3.940 -17.337 1.00 76.12 90 ALA A C 1
ATOM 728 O O . ALA A 1 90 ? -4.280 -2.833 -17.612 1.00 76.12 90 ALA A O 1
ATOM 729 N N . LEU A 1 91 ? -2.617 -4.328 -17.777 1.00 74.50 91 LEU A N 1
ATOM 730 C CA . LEU A 1 91 ? -1.775 -3.519 -18.658 1.00 74.50 91 LEU A CA 1
ATOM 731 C C . LEU A 1 91 ? -1.999 -3.828 -20.150 1.00 74.50 91 LEU A C 1
ATOM 733 O O . LEU A 1 91 ? -1.468 -3.104 -20.991 1.00 74.50 91 LEU A O 1
ATOM 737 N N . GLY A 1 92 ? -2.801 -4.846 -20.484 1.00 65.06 92 GLY A N 1
ATOM 738 C CA . GLY A 1 92 ? -3.099 -5.236 -21.865 1.00 65.06 92 GLY A CA 1
ATOM 739 C C . GLY A 1 92 ? -1.902 -5.828 -22.614 1.00 65.06 92 GLY A C 1
ATOM 740 O O . GLY A 1 92 ? -1.775 -5.617 -23.818 1.00 65.06 92 GLY A O 1
ATOM 741 N N . PHE A 1 93 ? -0.998 -6.525 -21.917 1.00 64.56 93 PHE A N 1
ATOM 742 C CA . PHE A 1 93 ? 0.172 -7.146 -22.542 1.00 64.56 93 PHE A CA 1
ATOM 743 C C . PHE A 1 93 ? -0.167 -8.505 -23.163 1.00 64.56 93 PHE A C 1
ATOM 745 O O . PHE A 1 93 ? -0.442 -9.466 -22.448 1.00 64.56 93 PHE A O 1
ATOM 752 N N . GLU A 1 94 ? -0.030 -8.617 -24.484 1.00 47.06 94 GLU A N 1
ATOM 753 C CA . GLU A 1 94 ? 0.050 -9.903 -25.184 1.00 47.06 94 GLU A CA 1
ATOM 754 C C . GLU A 1 94 ? 1.528 -10.312 -25.349 1.00 47.06 94 GLU A C 1
ATOM 756 O O . GLU A 1 94 ? 2.170 -9.987 -26.339 1.00 47.06 94 GLU A O 1
ATOM 761 N N . GLY A 1 95 ? 2.083 -11.027 -24.364 1.00 45.66 95 GLY A N 1
ATOM 762 C CA . GLY A 1 95 ? 3.349 -11.763 -24.510 1.00 45.66 95 GLY A CA 1
ATOM 763 C C . GLY A 1 95 ? 4.672 -10.992 -24.301 1.00 45.66 95 GLY A C 1
ATOM 764 O O . GLY A 1 95 ? 4.864 -9.875 -24.759 1.00 45.66 95 GLY A O 1
ATOM 765 N N . HIS A 1 96 ? 5.601 -11.684 -23.625 1.00 40.25 96 HIS A N 1
ATOM 766 C CA . HIS A 1 96 ? 7.030 -11.411 -23.377 1.00 40.25 96 HIS A CA 1
ATOM 767 C C . HIS A 1 96 ? 7.465 -10.129 -22.630 1.00 40.25 96 HIS A C 1
ATOM 769 O O . HIS A 1 96 ? 7.568 -9.050 -23.196 1.00 40.25 96 HIS A O 1
ATOM 775 N N . GLU A 1 97 ? 7.818 -10.340 -21.350 1.00 46.47 97 GLU A N 1
ATOM 776 C CA . GLU A 1 97 ? 9.006 -9.930 -20.552 1.00 46.47 97 GLU A CA 1
ATOM 777 C C . GLU A 1 97 ? 9.703 -8.559 -20.707 1.00 46.47 97 GLU A C 1
ATOM 779 O O . GLU A 1 97 ? 10.559 -8.238 -19.883 1.00 46.47 97 GLU A O 1
ATOM 784 N N . THR A 1 98 ? 9.359 -7.704 -21.664 1.00 45.38 98 THR A N 1
ATOM 785 C CA . THR A 1 98 ? 9.955 -6.370 -21.812 1.00 45.38 98 THR A CA 1
ATOM 786 C C . THR A 1 98 ? 8.876 -5.308 -21.782 1.00 45.38 98 THR A C 1
ATOM 788 O O . THR A 1 98 ? 8.111 -5.128 -22.724 1.00 45.38 98 THR A O 1
ATOM 791 N N . LEU A 1 99 ? 8.824 -4.595 -20.662 1.00 51.47 99 LEU A N 1
ATOM 792 C CA . LEU A 1 99 ? 7.906 -3.492 -20.461 1.00 51.47 99 LEU A CA 1
ATOM 793 C C . LEU A 1 99 ? 8.433 -2.253 -21.201 1.00 51.47 99 LEU A C 1
ATOM 795 O O . LEU A 1 99 ? 9.404 -1.629 -20.760 1.00 51.47 99 LEU A O 1
ATOM 799 N N . ASP A 1 100 ? 7.783 -1.881 -22.303 1.00 51.41 100 ASP A N 1
ATOM 800 C CA . ASP A 1 100 ? 7.926 -0.531 -22.840 1.00 51.41 100 ASP A CA 1
ATOM 801 C C . ASP A 1 100 ? 7.350 0.449 -21.802 1.00 51.41 100 ASP A C 1
ATOM 803 O O . ASP A 1 100 ? 6.209 0.317 -21.351 1.00 51.41 100 ASP A O 1
ATOM 807 N N . ILE A 1 101 ? 8.161 1.405 -21.348 1.00 48.84 101 ILE A N 1
ATOM 808 C CA . ILE A 1 101 ? 7.855 2.302 -20.215 1.00 48.84 101 ILE A CA 1
ATOM 809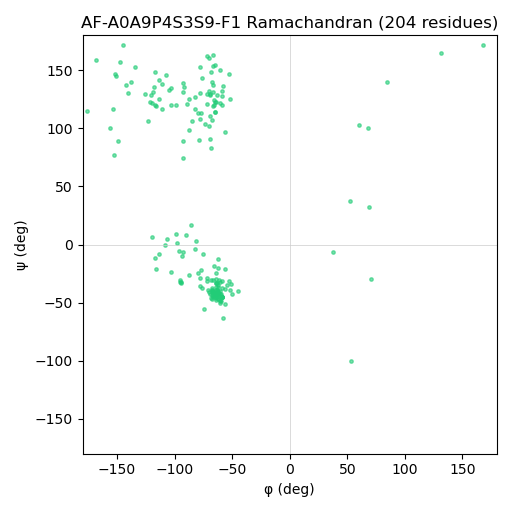 C C . ILE A 1 101 ? 6.669 3.226 -20.535 1.00 48.84 101 ILE A C 1
ATOM 811 O O . ILE A 1 101 ? 6.024 3.755 -19.626 1.00 48.84 101 ILE A O 1
ATOM 815 N N . ALA A 1 102 ? 6.334 3.391 -21.818 1.00 49.16 102 ALA A N 1
ATOM 816 C CA . ALA A 1 102 ? 5.096 4.046 -22.224 1.00 49.16 102 ALA A CA 1
ATOM 817 C C . ALA A 1 102 ? 3.849 3.331 -21.654 1.00 49.16 102 ALA A C 1
ATOM 819 O O . ALA A 1 102 ? 2.859 3.987 -21.313 1.00 49.16 102 ALA A O 1
ATOM 820 N N . GLY A 1 103 ? 3.920 2.006 -21.473 1.00 55.00 103 GLY A N 1
ATOM 821 C CA . GLY A 1 103 ? 2.838 1.157 -20.976 1.00 55.00 103 GLY A CA 1
ATOM 822 C C . GLY A 1 103 ? 2.319 1.583 -19.598 1.00 55.00 103 GLY A C 1
ATOM 823 O O . GLY A 1 103 ? 1.176 2.033 -19.508 1.00 55.00 103 GLY A O 1
ATOM 824 N N . PRO A 1 104 ? 3.131 1.542 -18.522 1.00 63.06 104 PRO A N 1
ATOM 825 C CA . PRO A 1 104 ? 2.671 1.904 -17.180 1.00 63.06 104 PRO A CA 1
ATOM 826 C C . PRO A 1 104 ? 2.170 3.334 -17.070 1.00 63.06 104 PRO A C 1
ATOM 828 O O . PRO A 1 104 ? 1.180 3.582 -16.388 1.00 63.06 104 PRO A O 1
ATOM 831 N N . GLN A 1 105 ? 2.844 4.282 -17.726 1.00 67.00 105 GLN A N 1
ATOM 832 C CA . GLN A 1 105 ? 2.482 5.689 -17.604 1.00 67.00 105 GLN A CA 1
ATOM 833 C C . GLN A 1 105 ? 1.119 5.968 -18.248 1.00 67.00 105 GLN A C 1
ATOM 835 O O . GLN A 1 105 ? 0.274 6.615 -17.634 1.00 67.00 105 GLN A O 1
ATOM 840 N N . SER A 1 106 ? 0.864 5.405 -19.432 1.00 66.38 106 SER A N 1
ATOM 841 C CA . SER A 1 106 ? -0.429 5.551 -20.108 1.00 66.38 106 SER A CA 1
ATOM 842 C C . SER A 1 106 ? -1.589 4.923 -19.324 1.00 66.38 106 SER A C 1
ATOM 844 O O . SER A 1 106 ? -2.704 5.449 -19.332 1.00 66.38 106 SER A O 1
ATOM 846 N N . VAL A 1 107 ? -1.331 3.825 -18.605 1.00 67.50 107 VAL A N 1
ATOM 847 C CA . VAL A 1 107 ? -2.332 3.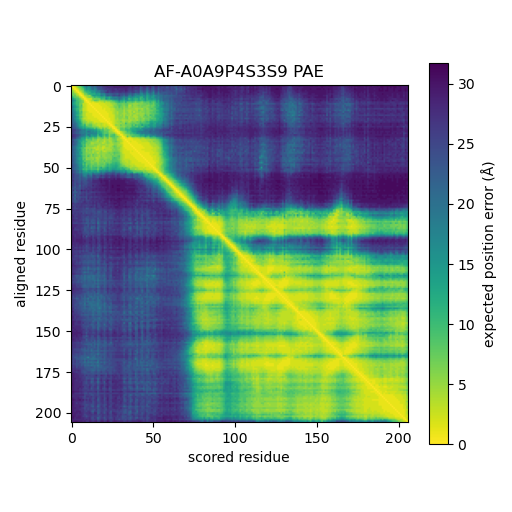162 -17.759 1.00 67.50 107 VAL A CA 1
ATOM 848 C C . VAL A 1 107 ? -2.566 3.940 -16.460 1.00 67.50 107 VAL A C 1
ATOM 850 O O . VAL A 1 107 ? -3.710 4.087 -16.028 1.00 67.50 107 VAL A O 1
ATOM 853 N N . LEU A 1 108 ? -1.519 4.525 -15.871 1.00 75.81 108 LEU A N 1
ATOM 854 C CA . LEU A 1 108 ? -1.644 5.423 -14.719 1.00 75.81 108 LEU A CA 1
ATOM 855 C C . LEU A 1 108 ? -2.518 6.645 -15.005 1.00 75.81 108 LEU A C 1
ATOM 857 O O . LEU A 1 108 ? -3.247 7.089 -14.116 1.00 75.81 108 LEU A O 1
ATOM 861 N N . ASP A 1 109 ? -2.432 7.188 -16.218 1.00 75.50 109 ASP A N 1
ATOM 862 C CA . ASP A 1 109 ? -3.197 8.370 -16.615 1.00 75.50 109 ASP A CA 1
ATOM 863 C C . ASP A 1 109 ? -4.690 8.060 -16.803 1.00 75.50 109 ASP A C 1
ATOM 865 O O . ASP A 1 109 ? -5.531 8.928 -16.568 1.00 75.50 109 ASP A O 1
ATOM 869 N N . LYS A 1 110 ? -5.027 6.816 -17.168 1.00 77.69 110 LYS A N 1
ATOM 870 C CA . LYS A 1 110 ? -6.413 6.343 -17.331 1.00 77.69 110 LYS A CA 1
ATOM 871 C C . LYS A 1 110 ? -7.033 5.814 -16.035 1.00 77.69 110 LYS A C 1
ATOM 873 O O . LYS A 1 110 ? -8.254 5.822 -15.896 1.00 77.69 110 LYS A O 1
ATOM 878 N N . GLY A 1 111 ? -6.213 5.328 -15.107 1.00 84.81 111 GLY A N 1
ATOM 879 C CA . GLY A 1 111 ? -6.678 4.738 -13.856 1.00 84.81 111 GLY A CA 1
ATOM 880 C C . GLY A 1 111 ? -7.245 5.758 -12.860 1.00 84.81 111 GLY A C 1
ATOM 881 O O . GLY A 1 111 ? -6.982 6.963 -12.909 1.00 84.81 111 GLY A O 1
ATOM 882 N N . LYS A 1 112 ? -8.011 5.269 -11.882 1.00 90.50 112 LYS A N 1
ATOM 883 C CA . LYS A 1 112 ? -8.573 6.102 -10.812 1.00 90.50 112 LYS A CA 1
ATOM 884 C C . LYS A 1 112 ? -7.495 6.418 -9.776 1.00 90.50 112 LYS A C 1
ATOM 886 O O . LYS A 1 112 ? -7.067 5.542 -9.024 1.00 90.50 112 LYS A O 1
ATOM 891 N N . LYS A 1 113 ? -7.097 7.687 -9.673 1.00 90.75 113 LYS A N 1
ATOM 892 C CA . LYS A 1 113 ? -6.157 8.154 -8.640 1.00 90.75 113 LYS A CA 1
ATOM 893 C C . LYS A 1 113 ? -6.791 8.037 -7.251 1.00 90.75 113 LYS A C 1
ATOM 895 O O . LYS A 1 113 ? -7.812 8.661 -6.973 1.00 90.75 113 LYS A O 1
ATOM 900 N N . LEU A 1 114 ? -6.173 7.237 -6.385 1.00 87.69 114 LEU A N 1
ATOM 901 C CA . LEU A 1 114 ? -6.569 7.049 -4.986 1.00 87.69 114 LEU A CA 1
ATOM 902 C C . LEU A 1 114 ? -5.794 7.984 -4.052 1.00 87.69 114 LEU A C 1
ATOM 904 O O . LEU A 1 114 ? -6.321 8.436 -3.038 1.00 87.69 114 LEU A O 1
ATOM 908 N N . HIS A 1 115 ? -4.536 8.276 -4.390 1.00 86.44 115 HIS A N 1
ATOM 909 C CA . HIS A 1 115 ? -3.663 9.138 -3.603 1.00 86.44 115 HIS A CA 1
ATOM 910 C C . HIS A 1 115 ? -2.627 9.833 -4.490 1.00 86.44 115 HIS A C 1
ATOM 912 O O . HIS A 1 115 ? -2.153 9.256 -5.469 1.00 86.44 115 HIS A O 1
ATOM 918 N N . ASN A 1 116 ? -2.255 11.064 -4.137 1.00 84.56 116 ASN A N 1
ATOM 919 C CA . ASN A 1 116 ? -1.215 11.819 -4.830 1.00 84.56 116 ASN A CA 1
ATOM 920 C C . ASN A 1 116 ? -0.490 12.759 -3.856 1.00 84.56 116 ASN A C 1
ATOM 922 O O . ASN A 1 116 ? -0.896 13.907 -3.664 1.00 84.56 116 ASN A O 1
ATOM 926 N N . TYR A 1 117 ? 0.569 12.258 -3.219 1.00 76.44 117 TYR A N 1
ATOM 927 C CA . TYR A 1 117 ? 1.429 13.065 -2.357 1.00 76.44 117 TYR A CA 1
ATOM 928 C C . TYR A 1 117 ? 2.828 12.454 -2.230 1.00 76.44 117 TYR A C 1
ATOM 930 O O . TYR A 1 117 ? 3.045 11.481 -1.512 1.00 76.44 117 TYR A O 1
ATOM 938 N N . GLY A 1 118 ? 3.797 12.992 -2.979 1.00 79.25 118 GLY A N 1
ATOM 939 C CA . GLY A 1 118 ? 5.165 12.449 -3.069 1.00 79.25 118 GLY A CA 1
ATOM 940 C C . GLY A 1 118 ? 5.268 11.123 -3.838 1.00 79.25 118 GLY A C 1
ATOM 941 O O . GLY A 1 118 ? 6.267 10.883 -4.506 1.00 79.25 118 GLY A O 1
ATOM 942 N N . THR A 1 119 ? 4.209 10.318 -3.801 1.00 87.31 119 THR A N 1
ATOM 943 C CA . THR A 1 119 ? 3.971 9.111 -4.594 1.00 87.31 119 THR A CA 1
ATOM 944 C C . THR A 1 119 ? 2.534 9.157 -5.113 1.00 87.31 119 THR A C 1
ATOM 946 O O . THR A 1 119 ? 1.668 9.799 -4.509 1.00 87.31 119 THR A O 1
ATOM 949 N N . THR A 1 120 ? 2.284 8.508 -6.244 1.00 90.00 120 THR A N 1
ATOM 950 C CA . THR A 1 120 ? 0.945 8.361 -6.820 1.00 90.00 120 THR A CA 1
ATOM 951 C C . THR A 1 120 ? 0.468 6.941 -6.583 1.00 90.00 120 THR A C 1
ATOM 953 O O . THR A 1 120 ? 1.209 5.999 -6.843 1.00 90.00 120 THR A O 1
ATOM 956 N N . VAL A 1 121 ? -0.763 6.786 -6.104 1.00 91.50 121 VAL A N 1
ATOM 957 C CA . VAL A 1 121 ? -1.430 5.486 -6.004 1.00 91.50 121 VAL A CA 1
ATOM 958 C C . VAL A 1 121 ? -2.638 5.519 -6.923 1.00 91.50 121 VAL A C 1
ATOM 960 O O . VAL A 1 121 ? -3.537 6.344 -6.733 1.00 91.50 121 VAL A O 1
ATOM 963 N N . THR A 1 122 ? -2.659 4.629 -7.906 1.00 92.06 122 THR A N 1
ATOM 964 C CA . THR A 1 122 ? -3.703 4.567 -8.929 1.00 92.06 122 THR A CA 1
ATOM 965 C C . THR A 1 122 ? -4.297 3.168 -8.974 1.00 92.06 122 THR A C 1
ATOM 967 O O . THR A 1 122 ? -3.569 2.185 -9.069 1.00 92.06 122 THR A O 1
ATOM 970 N N . LEU A 1 123 ? -5.624 3.081 -8.927 1.00 90.81 123 LEU A N 1
ATOM 971 C CA . LEU A 1 123 ? -6.370 1.870 -9.250 1.00 90.81 123 LEU A CA 1
ATOM 972 C C . LEU A 1 123 ? -6.471 1.766 -10.774 1.00 90.81 123 LEU A C 1
ATOM 974 O O . LEU A 1 123 ? -7.100 2.622 -11.401 1.00 90.81 123 LEU A O 1
ATOM 978 N N . ILE A 1 124 ? -5.823 0.763 -11.356 1.00 88.44 124 ILE A N 1
ATOM 979 C CA . ILE A 1 124 ? -5.714 0.601 -12.815 1.00 88.44 124 ILE A CA 1
ATOM 980 C C . ILE A 1 124 ? -6.649 -0.474 -13.366 1.00 88.44 124 ILE A C 1
ATOM 982 O O . ILE A 1 124 ? -7.057 -0.386 -14.516 1.00 88.44 124 ILE A O 1
ATOM 986 N N . ASP A 1 125 ? -7.053 -1.418 -12.521 1.00 85.69 125 ASP A N 1
ATOM 987 C CA . ASP A 1 125 ? -8.131 -2.367 -12.783 1.00 85.69 125 ASP A CA 1
ATOM 988 C C . ASP A 1 125 ? -8.891 -2.651 -11.471 1.00 85.69 125 ASP A C 1
ATOM 990 O O . ASP A 1 125 ? -8.457 -2.217 -10.401 1.00 85.69 125 ASP A O 1
ATOM 994 N N . ARG A 1 126 ? -10.028 -3.362 -11.525 1.00 83.62 126 ARG A N 1
ATOM 995 C CA . ARG A 1 126 ? -10.901 -3.678 -10.377 1.00 83.62 126 ARG A CA 1
ATOM 996 C C . ARG A 1 126 ? -10.121 -4.144 -9.148 1.00 83.62 126 ARG A C 1
ATOM 998 O O . ARG A 1 126 ? -10.439 -3.716 -8.039 1.00 83.62 126 ARG A O 1
ATOM 1005 N N . ASN A 1 127 ? -9.088 -4.961 -9.360 1.00 87.94 127 ASN A N 1
ATOM 1006 C CA . ASN A 1 127 ? -8.305 -5.574 -8.291 1.00 87.94 127 ASN A CA 1
ATOM 1007 C C . ASN A 1 127 ? -6.817 -5.203 -8.314 1.00 87.94 127 ASN A C 1
ATOM 1009 O O . ASN A 1 127 ? -6.069 -5.755 -7.511 1.00 87.94 127 ASN A O 1
ATOM 1013 N N . VAL A 1 128 ? -6.379 -4.280 -9.177 1.00 90.00 128 VAL A N 1
ATOM 1014 C CA . VAL A 1 128 ? -4.955 -3.945 -9.332 1.00 90.00 128 VAL A CA 1
ATOM 1015 C C . VAL A 1 128 ? -4.714 -2.470 -9.048 1.00 90.00 128 VAL A C 1
ATOM 1017 O O . VAL A 1 128 ? -5.274 -1.576 -9.687 1.00 90.00 128 VAL A O 1
ATOM 1020 N N . VAL A 1 129 ? -3.829 -2.222 -8.089 1.00 92.25 129 VAL A N 1
ATOM 1021 C CA . VAL A 1 129 ? -3.338 -0.901 -7.714 1.00 92.25 129 VAL A CA 1
ATOM 1022 C C . VAL A 1 129 ? -1.862 -0.814 -8.062 1.00 92.25 129 VAL A C 1
ATOM 1024 O O . VAL A 1 129 ? -1.101 -1.757 -7.870 1.00 92.25 129 VAL A O 1
ATOM 1027 N N . VAL A 1 130 ? -1.441 0.348 -8.538 1.00 91.44 130 VAL A N 1
ATOM 1028 C CA . VAL A 1 130 ? -0.034 0.664 -8.756 1.00 91.44 130 VAL A CA 1
ATOM 1029 C C . VAL A 1 130 ? 0.352 1.875 -7.924 1.00 91.44 130 VAL A C 1
ATOM 1031 O O . VAL A 1 130 ? -0.300 2.923 -7.950 1.00 91.44 130 VAL A O 1
ATOM 1034 N N . LYS A 1 131 ? 1.435 1.715 -7.170 1.00 92.62 131 LYS A N 1
ATOM 1035 C CA . LYS A 1 131 ? 2.124 2.795 -6.477 1.00 92.62 131 LYS A CA 1
ATOM 1036 C C . LYS A 1 131 ? 3.329 3.204 -7.312 1.00 92.62 131 LYS A C 1
ATOM 1038 O O . LYS A 1 131 ? 4.210 2.387 -7.564 1.00 92.62 131 LYS A O 1
ATOM 1043 N N . ALA A 1 132 ? 3.359 4.459 -7.737 1.00 89.88 132 ALA A N 1
ATOM 1044 C CA . ALA A 1 132 ? 4.416 5.030 -8.557 1.00 89.88 132 ALA A CA 1
ATOM 1045 C C . ALA A 1 132 ? 5.112 6.178 -7.819 1.00 89.88 132 ALA A C 1
ATOM 1047 O O . ALA A 1 132 ? 4.461 7.045 -7.227 1.00 89.88 132 ALA A O 1
ATOM 1048 N N . GLY A 1 133 ? 6.438 6.214 -7.860 1.00 87.81 133 GLY A N 1
ATOM 1049 C CA . GLY A 1 133 ? 7.204 7.309 -7.275 1.00 87.81 133 GLY A CA 1
ATOM 1050 C C . GLY A 1 133 ? 8.672 7.288 -7.670 1.00 87.81 133 GLY A C 1
ATOM 1051 O O . GLY A 1 133 ? 9.215 6.255 -8.062 1.00 87.81 133 GLY A O 1
ATOM 1052 N N . CYS A 1 134 ? 9.313 8.450 -7.557 1.00 84.38 134 CYS A N 1
ATOM 1053 C CA . CYS A 1 134 ? 10.744 8.561 -7.800 1.00 84.38 134 CYS A CA 1
ATOM 1054 C C . CYS A 1 134 ? 11.528 7.894 -6.665 1.00 84.38 134 CYS A C 1
ATOM 1056 O O . CYS A 1 134 ? 11.287 8.207 -5.500 1.00 84.38 134 CYS A O 1
ATOM 1058 N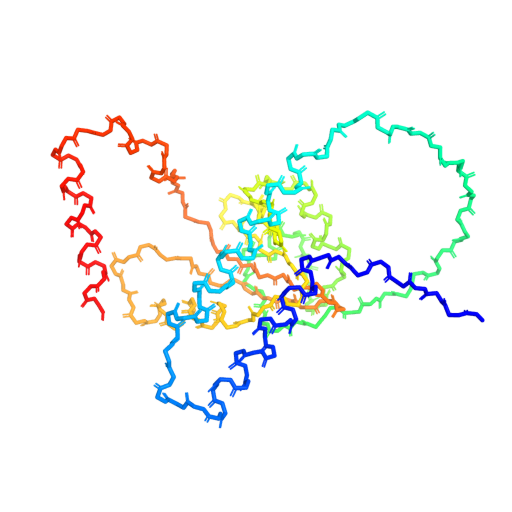 N . ASP A 1 135 ? 12.475 7.027 -7.018 1.00 78.38 135 ASP A N 1
ATOM 1059 C CA . ASP A 1 135 ? 13.376 6.315 -6.111 1.00 78.38 135 ASP A CA 1
ATOM 1060 C C . ASP A 1 135 ? 12.622 5.575 -4.988 1.00 78.38 135 ASP A C 1
ATOM 1062 O O . ASP A 1 135 ? 13.064 5.547 -3.837 1.00 78.38 135 ASP A O 1
ATOM 1066 N N . LEU A 1 136 ? 11.450 5.010 -5.317 1.00 81.88 136 LEU A N 1
ATOM 1067 C CA . LEU A 1 136 ? 10.626 4.277 -4.357 1.00 81.88 136 LEU A CA 1
ATOM 1068 C C . LEU A 1 136 ? 11.383 3.042 -3.854 1.00 81.88 136 LEU A C 1
ATOM 1070 O O . LEU A 1 136 ? 11.879 2.250 -4.660 1.00 81.88 136 LEU A O 1
ATOM 1074 N N . ASP A 1 137 ? 11.448 2.888 -2.533 1.00 78.88 137 ASP A N 1
ATOM 1075 C CA . ASP A 1 137 ? 12.087 1.740 -1.898 1.00 78.88 137 ASP A CA 1
ATOM 1076 C C . ASP A 1 137 ? 11.254 0.466 -2.113 1.00 78.88 137 ASP A C 1
ATOM 1078 O O . ASP A 1 137 ? 10.041 0.449 -1.901 1.00 78.88 137 ASP A O 1
ATOM 1082 N N . LEU A 1 138 ? 11.922 -0.613 -2.523 1.00 80.56 138 LEU A N 1
ATOM 1083 C CA . LEU A 1 138 ? 11.321 -1.933 -2.713 1.00 80.56 138 LEU A CA 1
ATOM 1084 C C . LEU A 1 138 ? 11.207 -2.719 -1.400 1.00 80.56 138 LEU A C 1
ATOM 1086 O O . LEU A 1 138 ? 10.608 -3.793 -1.395 1.00 80.56 138 LEU A O 1
ATOM 1090 N N . ALA A 1 139 ? 11.719 -2.193 -0.283 1.00 81.19 139 ALA A N 1
ATOM 1091 C CA . ALA A 1 139 ? 11.505 -2.778 1.038 1.00 81.19 139 ALA A CA 1
ATOM 1092 C C . ALA A 1 139 ? 10.011 -2.964 1.352 1.00 81.19 139 ALA A C 1
ATOM 1094 O O . ALA A 1 139 ? 9.636 -3.965 1.951 1.00 81.19 139 ALA A O 1
ATOM 1095 N N . GLU A 1 140 ? 9.143 -2.054 0.893 1.00 80.94 140 GLU A N 1
ATOM 1096 C CA . GLU A 1 140 ? 7.686 -2.190 1.032 1.00 80.94 140 GLU A CA 1
ATOM 1097 C C . GLU A 1 140 ? 7.161 -3.456 0.348 1.00 80.94 140 GLU A C 1
ATOM 1099 O O . GLU A 1 140 ? 6.356 -4.181 0.927 1.00 80.94 140 GLU A O 1
ATOM 1104 N N . ALA A 1 141 ? 7.659 -3.762 -0.851 1.00 80.94 141 ALA A N 1
ATOM 1105 C CA . ALA A 1 141 ? 7.291 -4.969 -1.576 1.00 80.94 141 ALA A CA 1
ATOM 1106 C C . ALA A 1 141 ? 7.733 -6.237 -0.831 1.00 80.94 141 ALA A C 1
ATOM 1108 O O . ALA A 1 141 ? 6.923 -7.137 -0.624 1.00 80.94 141 ALA A O 1
ATOM 1109 N N . LEU A 1 142 ? 8.980 -6.262 -0.351 1.00 81.56 142 LEU A N 1
ATOM 1110 C CA . LEU A 1 142 ? 9.516 -7.380 0.430 1.00 81.56 142 LEU A CA 1
ATOM 1111 C C . LEU A 1 142 ? 8.771 -7.574 1.757 1.00 81.56 142 LEU A C 1
ATOM 1113 O O . LEU A 1 142 ? 8.510 -8.706 2.156 1.00 81.56 142 LEU A O 1
ATOM 1117 N N . MET A 1 143 ? 8.400 -6.482 2.431 1.00 83.31 143 MET A N 1
ATOM 1118 C CA . MET A 1 143 ? 7.599 -6.541 3.653 1.00 83.31 143 MET A CA 1
ATOM 1119 C C . MET A 1 143 ? 6.199 -7.092 3.379 1.00 83.31 143 MET A C 1
ATOM 1121 O O . MET A 1 143 ? 5.739 -7.932 4.144 1.00 83.31 143 MET A O 1
ATOM 1125 N N . MET A 1 144 ? 5.535 -6.682 2.291 1.00 84.00 144 MET A N 1
ATOM 1126 C CA . MET A 1 144 ? 4.231 -7.246 1.912 1.00 84.00 144 MET A CA 1
ATOM 1127 C C . MET A 1 144 ? 4.318 -8.758 1.692 1.00 84.00 144 MET A C 1
ATOM 1129 O O . MET A 1 144 ? 3.488 -9.498 2.217 1.00 84.00 144 MET A O 1
ATOM 1133 N N . ASP A 1 145 ? 5.345 -9.225 0.977 1.00 82.31 145 ASP A N 1
ATOM 1134 C CA . ASP A 1 145 ? 5.578 -10.656 0.776 1.00 82.31 145 ASP A CA 1
ATOM 1135 C C . ASP A 1 145 ? 5.803 -11.382 2.106 1.00 82.31 145 ASP A C 1
ATOM 1137 O O . ASP A 1 145 ? 5.149 -12.389 2.379 1.00 82.31 145 ASP A O 1
ATOM 1141 N N . HIS A 1 146 ? 6.675 -10.840 2.959 1.00 83.12 146 HIS A N 1
ATOM 1142 C CA . HIS A 1 146 ? 6.989 -11.424 4.257 1.00 83.12 146 HIS A CA 1
ATOM 1143 C C . HIS A 1 146 ? 5.753 -11.521 5.160 1.00 83.12 146 HIS A C 1
ATOM 1145 O O . HIS A 1 146 ? 5.478 -12.591 5.698 1.00 83.12 146 HIS A O 1
ATOM 1151 N N . ILE A 1 147 ? 4.966 -10.449 5.289 1.00 82.56 147 ILE A N 1
ATOM 1152 C CA . ILE A 1 147 ? 3.741 -10.461 6.100 1.00 82.56 147 ILE A CA 1
ATOM 1153 C C . ILE A 1 147 ? 2.733 -11.456 5.503 1.00 82.56 147 ILE A C 1
ATOM 1155 O O . ILE A 1 147 ? 2.161 -12.255 6.236 1.00 82.56 147 ILE A O 1
ATOM 1159 N N . SER A 1 148 ? 2.569 -11.490 4.174 1.00 83.19 148 SER A N 1
ATOM 1160 C CA . SER A 1 148 ? 1.631 -12.420 3.523 1.00 83.19 148 SER A CA 1
ATOM 1161 C C . SER A 1 148 ? 1.959 -13.899 3.758 1.00 83.19 148 SER A C 1
ATOM 1163 O O . SER A 1 148 ? 1.054 -14.725 3.800 1.00 83.19 148 SER A O 1
ATOM 1165 N N . GLN A 1 149 ? 3.239 -14.241 3.929 1.00 82.19 149 GLN A N 1
ATOM 1166 C CA . GLN A 1 149 ? 3.681 -15.611 4.208 1.00 82.19 149 GLN A CA 1
ATOM 1167 C C . GLN A 1 149 ? 3.502 -16.006 5.678 1.00 82.19 149 GLN A C 1
ATOM 1169 O O . GLN A 1 149 ? 3.403 -17.190 5.987 1.00 82.19 149 GLN A O 1
ATOM 1174 N N . ASN A 1 150 ? 3.474 -15.026 6.584 1.00 81.38 150 ASN A N 1
ATOM 1175 C CA . ASN A 1 150 ? 3.463 -15.253 8.028 1.00 81.38 150 ASN A CA 1
ATOM 1176 C C . ASN A 1 150 ? 2.106 -14.930 8.676 1.00 81.38 150 ASN A C 1
ATOM 1178 O O . ASN A 1 150 ? 1.950 -15.084 9.885 1.00 81.38 150 ASN A O 1
ATOM 1182 N N . THR A 1 151 ? 1.107 -14.487 7.909 1.00 78.38 151 THR A N 1
ATOM 1183 C CA . THR A 1 151 ? -0.199 -14.074 8.437 1.00 78.38 151 THR A CA 1
ATOM 1184 C C . THR A 1 151 ? -1.334 -14.536 7.527 1.00 78.38 151 THR A C 1
ATOM 1186 O O . THR A 1 151 ? -1.297 -14.300 6.324 1.00 78.38 151 THR A O 1
ATOM 1189 N N . HIS A 1 152 ? -2.363 -15.167 8.104 1.00 73.44 152 HIS A N 1
ATOM 1190 C CA . HIS A 1 152 ? -3.477 -15.763 7.347 1.00 73.44 152 HIS A CA 1
ATOM 1191 C C . HIS A 1 152 ? -4.840 -15.107 7.629 1.00 73.44 152 HIS A C 1
ATOM 1193 O O . HIS A 1 152 ? -5.732 -15.170 6.788 1.00 73.44 152 HIS A O 1
ATOM 1199 N N . ASP A 1 153 ? -4.986 -14.422 8.768 1.00 76.50 153 ASP A N 1
ATOM 1200 C CA . ASP A 1 153 ? -6.293 -13.960 9.264 1.00 76.50 153 ASP A CA 1
ATOM 1201 C C . ASP A 1 153 ? -6.609 -12.495 8.926 1.00 76.50 153 ASP A C 1
ATOM 1203 O O . ASP A 1 153 ? -7.655 -11.966 9.305 1.00 76.50 153 ASP A O 1
ATOM 1207 N N . ILE A 1 154 ? -5.707 -11.815 8.212 1.00 78.00 154 ILE A N 1
ATOM 1208 C CA . ILE A 1 154 ? -5.832 -10.395 7.878 1.00 78.00 154 ILE A CA 1
ATOM 1209 C C . ILE A 1 154 ? -5.876 -10.242 6.358 1.00 78.00 154 ILE A C 1
ATOM 1211 O O . ILE A 1 154 ? -5.007 -10.781 5.669 1.00 78.00 154 ILE A O 1
ATOM 1215 N N . PRO A 1 155 ? -6.836 -9.479 5.803 1.00 79.56 155 PRO A N 1
ATOM 1216 C CA . PRO A 1 155 ? -6.795 -9.118 4.395 1.00 79.56 155 PRO A CA 1
ATOM 1217 C C . PRO A 1 155 ? -5.568 -8.234 4.136 1.00 79.56 155 PRO A C 1
ATOM 1219 O O . PRO A 1 155 ? -5.476 -7.113 4.635 1.00 79.56 155 PRO A O 1
ATOM 1222 N N . LEU A 1 156 ? -4.623 -8.747 3.349 1.00 83.19 156 LEU A N 1
ATOM 1223 C CA . LEU A 1 156 ? -3.364 -8.080 3.021 1.00 83.19 156 LEU A CA 1
ATOM 1224 C C . LEU A 1 156 ? -3.262 -7.800 1.523 1.00 83.19 156 LEU A C 1
ATOM 1226 O O . LEU A 1 156 ? -3.781 -8.544 0.688 1.00 83.19 156 LEU A O 1
ATOM 1230 N N . LEU A 1 157 ? -2.580 -6.703 1.193 1.00 87.44 157 LEU A N 1
ATOM 1231 C CA . LEU A 1 157 ? -2.216 -6.392 -0.183 1.00 87.44 157 LEU A CA 1
ATOM 1232 C C . LEU A 1 157 ? -1.167 -7.410 -0.632 1.00 87.44 157 LEU A C 1
ATOM 1234 O O . LEU A 1 157 ? -0.170 -7.631 0.055 1.00 87.44 157 LEU A O 1
ATOM 1238 N N . LYS A 1 158 ? -1.388 -8.029 -1.787 1.00 88.81 158 LYS A N 1
ATOM 1239 C CA . LYS A 1 158 ? -0.434 -8.944 -2.408 1.00 88.81 158 LYS A CA 1
ATOM 1240 C C . LYS A 1 158 ? 0.435 -8.162 -3.370 1.00 88.81 158 LYS A C 1
ATOM 1242 O O . LYS A 1 158 ? -0.094 -7.423 -4.194 1.00 88.81 158 LYS A O 1
ATOM 1247 N N . HIS A 1 159 ? 1.746 -8.337 -3.294 1.00 90.31 159 HIS A N 1
ATOM 1248 C CA . HIS A 1 159 ? 2.664 -7.786 -4.283 1.00 90.31 159 HIS A CA 1
ATOM 1249 C C . HIS A 1 159 ? 2.524 -8.568 -5.601 1.00 90.31 159 HIS A C 1
ATOM 1251 O O . HIS A 1 159 ? 2.722 -9.780 -5.636 1.00 90.31 159 HIS A O 1
ATOM 1257 N N . LEU A 1 160 ? 2.167 -7.869 -6.681 1.00 87.81 160 LEU A N 1
ATOM 1258 C CA . LEU A 1 160 ? 1.896 -8.443 -8.008 1.00 87.81 160 LEU A CA 1
ATOM 1259 C C . LEU A 1 160 ? 3.010 -8.157 -9.026 1.00 87.81 160 LEU A C 1
ATOM 1261 O O . LEU A 1 160 ? 2.879 -8.486 -10.200 1.00 87.81 160 LEU A O 1
ATOM 1265 N N . GLY A 1 161 ? 4.103 -7.535 -8.591 1.00 86.31 161 GLY A N 1
ATOM 1266 C CA . GLY A 1 161 ? 5.287 -7.269 -9.401 1.00 86.31 161 GLY A CA 1
ATOM 1267 C C . GLY A 1 161 ? 5.762 -5.827 -9.288 1.00 86.31 161 GLY A C 1
ATOM 1268 O O . GLY A 1 161 ? 5.057 -4.940 -8.801 1.00 86.31 161 GLY A O 1
ATOM 1269 N N . SER A 1 162 ? 6.993 -5.585 -9.728 1.00 87.44 162 SER A N 1
ATOM 1270 C CA . SER A 1 162 ? 7.592 -4.255 -9.666 1.00 87.44 162 SER A CA 1
ATOM 1271 C C . SER A 1 162 ? 8.609 -4.031 -10.772 1.00 87.44 162 SER A C 1
ATOM 1273 O O . SER A 1 162 ? 9.363 -4.924 -11.169 1.00 87.44 162 SER A O 1
ATOM 1275 N N . VAL A 1 163 ? 8.646 -2.794 -11.254 1.00 82.25 163 VAL A N 1
ATOM 1276 C CA . VAL A 1 163 ? 9.570 -2.354 -12.296 1.00 82.25 163 VAL A CA 1
ATOM 1277 C C . VAL A 1 163 ? 10.110 -0.981 -11.950 1.00 82.25 163 VAL A C 1
ATOM 1279 O O . VAL A 1 163 ? 9.383 -0.105 -11.480 1.00 82.25 163 VAL A O 1
ATOM 1282 N N . THR A 1 164 ? 11.399 -0.791 -12.196 1.00 81.38 164 THR A N 1
ATOM 1283 C CA . THR A 1 164 ? 12.033 0.519 -12.101 1.00 81.38 164 THR A CA 1
ATOM 1284 C C . THR A 1 164 ? 12.476 0.936 -13.484 1.00 81.38 164 THR A C 1
ATOM 1286 O O . THR A 1 164 ? 13.237 0.233 -14.144 1.00 81.38 164 THR A O 1
ATOM 1289 N N . SER A 1 165 ? 12.035 2.109 -13.906 1.00 72.94 165 SER A N 1
ATOM 1290 C CA . SER A 1 165 ? 12.506 2.742 -15.121 1.00 72.94 165 SER A CA 1
ATOM 1291 C C . SER A 1 165 ? 13.133 4.087 -14.800 1.00 72.94 165 SER A C 1
ATOM 1293 O O . SER A 1 165 ? 12.486 4.966 -14.231 1.00 72.94 165 SER A O 1
ATOM 1295 N N . GLN A 1 166 ? 14.402 4.249 -15.177 1.00 73.94 166 GLN A N 1
ATOM 1296 C CA . GLN A 1 166 ? 15.217 5.410 -14.826 1.00 73.94 166 GLN A CA 1
ATOM 1297 C C . GLN A 1 166 ? 15.203 5.649 -13.307 1.00 73.94 166 GLN A C 1
ATOM 1299 O O . GLN A 1 166 ? 15.902 4.959 -12.571 1.00 73.94 166 GLN A O 1
ATOM 1304 N N . ARG A 1 167 ? 14.394 6.606 -12.837 1.00 78.81 167 ARG A N 1
ATOM 1305 C CA . ARG A 1 167 ? 14.174 6.900 -11.414 1.00 78.81 167 ARG A CA 1
ATOM 1306 C C . ARG A 1 167 ? 12.761 6.592 -10.942 1.00 78.81 167 ARG A C 1
ATOM 1308 O O . ARG A 1 167 ? 12.505 6.704 -9.755 1.00 78.81 167 ARG A O 1
ATOM 1315 N N . MET A 1 168 ? 11.832 6.253 -11.829 1.00 82.19 168 MET A N 1
ATOM 1316 C CA . MET A 1 168 ? 10.459 5.946 -11.450 1.00 82.19 168 MET A CA 1
ATOM 1317 C C . MET A 1 168 ? 10.339 4.460 -11.131 1.00 82.19 168 MET A C 1
ATOM 1319 O O . MET A 1 168 ? 10.607 3.608 -11.977 1.00 82.19 168 MET A O 1
ATOM 1323 N N . THR A 1 169 ? 9.921 4.151 -9.913 1.00 87.12 169 THR A N 1
ATOM 1324 C CA . THR A 1 169 ? 9.590 2.790 -9.500 1.00 87.12 169 THR A CA 1
ATOM 1325 C C . THR A 1 169 ? 8.077 2.645 -9.461 1.00 87.12 169 THR A C 1
ATOM 1327 O O . THR A 1 169 ? 7.377 3.508 -8.928 1.00 87.12 169 THR A O 1
ATOM 1330 N N . TYR A 1 170 ? 7.597 1.536 -10.012 1.00 87.50 170 TYR A N 1
ATOM 1331 C CA . TYR A 1 170 ? 6.203 1.125 -10.028 1.00 87.50 170 TYR A CA 1
ATOM 1332 C C . TYR A 1 170 ? 6.092 -0.183 -9.248 1.00 87.50 170 TYR A C 1
ATOM 1334 O O . TYR A 1 170 ? 6.735 -1.172 -9.605 1.00 87.50 170 TYR A O 1
ATOM 1342 N N . ILE A 1 171 ? 5.297 -0.183 -8.182 1.00 91.25 171 ILE A N 1
ATOM 1343 C CA . ILE A 1 171 ? 4.965 -1.379 -7.404 1.00 91.25 171 ILE A CA 1
ATOM 1344 C C . ILE A 1 171 ? 3.495 -1.690 -7.646 1.00 91.25 171 ILE A C 1
ATOM 1346 O O . ILE A 1 171 ? 2.624 -0.889 -7.301 1.00 91.25 171 ILE A O 1
ATOM 1350 N N . PHE A 1 172 ? 3.232 -2.847 -8.242 1.00 90.25 172 PHE A N 1
ATOM 1351 C CA . PHE A 1 172 ? 1.894 -3.358 -8.495 1.00 90.25 172 PHE A CA 1
ATOM 1352 C C . PHE A 1 172 ? 1.461 -4.236 -7.331 1.00 90.25 172 PHE A C 1
ATOM 1354 O O . PHE A 1 172 ? 2.230 -5.057 -6.827 1.00 90.25 172 PHE A O 1
ATOM 1361 N N . MET A 1 173 ? 0.225 -4.057 -6.893 1.00 93.19 173 MET A N 1
ATOM 1362 C CA . MET A 1 173 ? -0.333 -4.770 -5.757 1.00 93.19 173 MET A CA 1
ATOM 1363 C C . MET A 1 173 ? -1.827 -5.019 -5.937 1.00 93.19 173 MET A C 1
ATOM 1365 O O . MET A 1 173 ? -2.497 -4.312 -6.692 1.00 93.19 173 MET A O 1
ATOM 1369 N N . SER A 1 174 ? -2.355 -6.023 -5.242 1.00 92.31 174 SER A N 1
ATOM 1370 C CA . SER A 1 174 ? -3.796 -6.259 -5.213 1.00 92.31 174 SER A CA 1
ATOM 1371 C C . SER A 1 174 ? -4.524 -5.102 -4.525 1.00 92.31 174 SER A C 1
ATOM 1373 O O . SER A 1 174 ? -3.963 -4.423 -3.672 1.00 92.31 174 SER A O 1
ATOM 1375 N N . SER A 1 175 ? -5.793 -4.895 -4.858 1.00 90.75 175 SER A N 1
ATOM 1376 C CA . SER A 1 175 ? -6.680 -3.957 -4.170 1.00 90.75 175 SER A CA 1
ATOM 1377 C C . SER A 1 175 ? -7.461 -4.672 -3.068 1.00 90.75 175 SER A C 1
ATOM 1379 O O . SER A 1 175 ? -7.961 -5.774 -3.290 1.00 90.75 175 SER A O 1
ATOM 1381 N N . ILE A 1 176 ? -7.618 -4.042 -1.900 1.00 88.62 176 ILE A N 1
ATOM 1382 C CA . ILE A 1 176 ? -8.588 -4.486 -0.890 1.00 88.62 176 ILE A CA 1
ATOM 1383 C C . ILE A 1 176 ? -9.792 -3.544 -0.961 1.00 88.62 176 ILE A C 1
ATOM 1385 O O . ILE A 1 176 ? -9.629 -2.338 -0.745 1.00 88.62 176 ILE A O 1
ATOM 1389 N N . PRO A 1 177 ? -11.001 -4.052 -1.252 1.00 85.06 177 PRO A N 1
ATOM 1390 C CA . PRO A 1 177 ? -12.187 -3.217 -1.283 1.00 85.06 177 PRO A CA 1
ATOM 1391 C C . PRO A 1 177 ? -12.498 -2.706 0.124 1.00 85.06 177 PRO A C 1
ATOM 1393 O O . PRO A 1 177 ? -12.550 -3.464 1.090 1.00 85.06 177 PRO A O 1
ATOM 1396 N N . GLY A 1 178 ? -12.736 -1.405 0.240 1.00 85.69 178 GLY A N 1
ATOM 1397 C CA . GLY A 1 178 ? -13.080 -0.798 1.515 1.00 85.69 178 GLY A CA 1
ATOM 1398 C C . GLY A 1 178 ? -13.025 0.718 1.474 1.00 85.69 178 GLY A C 1
ATOM 1399 O O . GLY A 1 178 ? -12.581 1.328 0.500 1.00 85.69 178 GLY A O 1
ATOM 1400 N N . LYS A 1 179 ? -13.493 1.329 2.560 1.00 84.69 179 LYS A N 1
ATOM 1401 C CA . LYS A 1 179 ? -13.334 2.760 2.815 1.00 84.69 179 LYS A CA 1
ATOM 1402 C C . LYS A 1 179 ? -12.319 2.949 3.927 1.00 84.69 179 LYS A C 1
ATOM 1404 O O . LYS A 1 179 ? -12.255 2.151 4.860 1.00 84.69 179 LYS A O 1
ATOM 1409 N N . SER A 1 180 ? -11.550 4.029 3.842 1.00 87.25 180 SER A N 1
ATOM 1410 C CA . SER A 1 180 ? -10.710 4.439 4.963 1.00 87.25 180 SER A CA 1
ATOM 1411 C C . SER A 1 180 ? -11.586 4.661 6.191 1.00 87.25 180 SER A C 1
ATOM 1413 O O . SER A 1 180 ? -12.611 5.334 6.089 1.00 87.25 180 SER A O 1
ATOM 1415 N N . LEU A 1 181 ? -11.149 4.176 7.359 1.00 90.88 181 LEU A N 1
ATOM 1416 C CA . LEU A 1 181 ? -11.836 4.438 8.626 1.00 90.88 181 LEU A CA 1
ATOM 1417 C C . LEU A 1 181 ? -11.990 5.937 8.908 1.00 90.88 181 LEU A C 1
ATOM 1419 O O . LEU A 1 181 ? -12.901 6.309 9.632 1.00 90.88 181 LEU A O 1
ATOM 1423 N N . ARG A 1 182 ? -11.178 6.808 8.294 1.00 89.69 182 ARG A N 1
ATOM 1424 C CA . ARG A 1 182 ? -11.271 8.266 8.451 1.00 89.69 182 ARG A CA 1
ATOM 1425 C C . ARG A 1 182 ? -12.677 8.820 8.200 1.00 89.69 182 ARG A C 1
ATOM 1427 O O . ARG A 1 182 ? -13.077 9.743 8.900 1.00 89.69 182 ARG A O 1
ATOM 1434 N N . GLU A 1 183 ? -13.388 8.290 7.208 1.00 88.44 183 GLU A N 1
ATOM 1435 C CA . GLU A 1 183 ? -14.719 8.770 6.821 1.00 88.44 183 GLU A CA 1
ATOM 1436 C C . GLU A 1 183 ? -15.821 8.360 7.813 1.00 88.44 183 GLU A C 1
ATOM 1438 O O . GLU A 1 183 ? -16.501 9.251 8.315 1.00 88.44 183 GLU A O 1
ATOM 1443 N N . PRO A 1 184 ? -16.017 7.065 8.140 1.00 90.94 184 PRO A N 1
ATOM 1444 C CA . PRO A 1 184 ? -17.058 6.657 9.078 1.00 90.94 184 PRO A CA 1
ATOM 1445 C C . PRO A 1 184 ? -16.693 6.923 10.541 1.00 90.94 184 PRO A C 1
ATOM 1447 O O . PRO A 1 184 ? -17.592 7.023 11.368 1.00 90.94 184 PRO A O 1
ATOM 1450 N N . TRP A 1 185 ? -15.410 7.049 10.906 1.00 93.31 185 TRP A N 1
ATOM 1451 C CA . TRP A 1 185 ? -14.991 7.143 12.313 1.00 93.31 185 TRP A CA 1
ATOM 1452 C C . TRP A 1 185 ? -15.752 8.183 13.155 1.00 93.31 185 TRP A C 1
ATOM 1454 O O . TRP A 1 185 ? -16.132 7.853 14.283 1.00 93.31 185 TRP A O 1
ATOM 1464 N N . PRO A 1 186 ? -16.028 9.410 12.665 1.00 94.69 186 PRO A N 1
ATOM 1465 C CA . PRO A 1 186 ? -16.803 10.388 13.422 1.00 94.69 186 PRO A CA 1
ATOM 1466 C C . PRO A 1 186 ? -18.238 9.932 13.709 1.00 94.69 186 PRO A C 1
ATOM 1468 O O . PRO A 1 186 ? -18.758 10.249 14.775 1.00 94.69 186 PRO A O 1
ATOM 1471 N N . THR A 1 187 ? -18.851 9.169 12.799 1.00 95.19 187 THR A N 1
ATOM 1472 C CA . THR A 1 187 ? -20.257 8.741 12.869 1.00 95.19 187 THR A CA 1
ATOM 1473 C C . THR A 1 187 ? -20.455 7.373 13.517 1.00 95.19 187 THR A C 1
ATOM 1475 O O . THR A 1 187 ? -21.591 6.993 13.769 1.00 95.19 187 THR A O 1
ATOM 1478 N N . LEU A 1 188 ? -19.382 6.617 13.768 1.00 95.00 188 LEU A N 1
ATOM 1479 C CA . LEU A 1 188 ? -19.475 5.322 14.442 1.00 95.00 188 LEU A CA 1
ATOM 1480 C C . LEU A 1 188 ? -19.917 5.478 15.902 1.00 95.00 188 LEU A C 1
ATOM 1482 O O . LEU A 1 188 ? -19.389 6.322 16.644 1.00 95.00 188 LEU A O 1
ATOM 1486 N N . GLU A 1 189 ? -20.821 4.596 16.318 1.00 96.62 189 GLU A N 1
ATOM 1487 C CA . GLU A 1 189 ? -21.256 4.456 17.705 1.00 96.62 189 GLU A CA 1
ATOM 1488 C C . GLU A 1 189 ? -20.120 3.937 18.595 1.00 96.62 189 GLU A C 1
ATOM 1490 O O . GLU A 1 189 ? -19.094 3.420 18.130 1.00 96.62 189 GLU A O 1
ATOM 1495 N N . LYS A 1 190 ? -20.283 4.091 19.911 1.00 96.50 190 LYS A N 1
ATOM 1496 C CA . LYS A 1 190 ? -19.257 3.710 20.887 1.00 96.50 190 LYS A CA 1
ATOM 1497 C C . LYS A 1 190 ? -18.949 2.214 20.807 1.00 96.50 190 LYS A C 1
ATOM 1499 O O . LYS A 1 190 ? -17.782 1.831 20.818 1.00 96.50 190 LYS A O 1
ATOM 1504 N N . GLU A 1 191 ? -19.978 1.391 20.676 1.00 96.81 191 GLU A N 1
ATOM 1505 C CA . GLU A 1 191 ? -19.906 -0.064 20.573 1.00 96.81 191 GLU A CA 1
ATOM 1506 C C . GLU A 1 191 ? -19.127 -0.482 19.318 1.00 96.81 191 GLU A C 1
ATOM 1508 O O . GLU A 1 191 ? -18.242 -1.332 19.385 1.00 96.81 191 GLU A O 1
ATOM 1513 N N . GLN A 1 192 ? -19.369 0.189 18.189 1.00 95.94 192 GLN A N 1
ATOM 1514 C CA . GLN A 1 192 ? -18.658 -0.057 16.931 1.00 95.94 192 GLN A CA 1
ATOM 1515 C C . GLN A 1 192 ? -17.179 0.340 17.021 1.00 95.94 192 GLN A C 1
ATOM 1517 O O . GLN A 1 192 ? -16.306 -0.384 16.542 1.00 95.94 192 GLN A O 1
ATOM 1522 N N . LYS A 1 193 ? -16.869 1.470 17.670 1.00 95.62 193 LYS A N 1
ATOM 1523 C CA . LYS A 1 193 ? -15.481 1.895 17.917 1.00 95.62 193 LYS A CA 1
ATOM 1524 C C . LYS A 1 193 ? -14.736 0.914 18.821 1.00 95.62 193 LYS A C 1
ATOM 1526 O O . LYS A 1 193 ? -13.562 0.645 18.576 1.00 95.62 193 LYS A O 1
ATOM 1531 N N . LEU A 1 194 ? -15.405 0.378 19.844 1.00 96.06 194 LEU A N 1
ATOM 1532 C CA . LEU A 1 194 ? -14.839 -0.648 20.722 1.00 96.06 194 LEU A CA 1
ATOM 1533 C C . LEU A 1 194 ? -14.567 -1.945 19.956 1.00 96.06 194 LEU A C 1
ATOM 1535 O O . LEU A 1 194 ? -13.459 -2.466 20.045 1.00 96.06 194 LEU A O 1
ATOM 1539 N N . ALA A 1 195 ? -15.513 -2.402 19.133 1.00 94.81 195 ALA A N 1
ATOM 1540 C CA . ALA A 1 195 ? -15.317 -3.578 18.290 1.00 94.81 195 ALA A CA 1
ATOM 1541 C C . ALA A 1 195 ? -14.128 -3.408 17.324 1.00 94.81 195 ALA A C 1
ATOM 1543 O O . ALA A 1 195 ? -13.272 -4.287 17.245 1.00 94.81 195 ALA A O 1
ATOM 1544 N N . LEU A 1 196 ? -14.011 -2.253 16.653 1.00 91.94 196 LEU A N 1
ATOM 1545 C CA . LEU A 1 196 ? -12.865 -1.951 15.782 1.00 91.94 196 LEU A CA 1
ATOM 1546 C C . LEU A 1 196 ? -11.541 -1.913 16.550 1.00 91.94 196 LEU A C 1
ATOM 1548 O O . LEU A 1 196 ? -10.532 -2.414 16.059 1.00 91.94 196 LEU A O 1
ATOM 1552 N N . ARG A 1 197 ? -11.525 -1.330 17.755 1.00 92.56 197 ARG A N 1
ATOM 1553 C CA . ARG A 1 197 ? -10.341 -1.338 18.625 1.00 92.56 197 ARG A CA 1
ATOM 1554 C C . ARG A 1 197 ? -9.920 -2.768 18.948 1.00 92.56 197 ARG A C 1
ATOM 1556 O O . ARG A 1 197 ? -8.729 -3.064 18.893 1.00 92.56 197 ARG A O 1
ATOM 1563 N N . ASP A 1 198 ? -10.866 -3.630 19.296 1.00 92.44 198 ASP A N 1
ATOM 1564 C CA . ASP A 1 198 ? -10.575 -5.009 19.683 1.00 92.44 198 ASP A CA 1
ATOM 1565 C C . ASP A 1 198 ? -10.050 -5.814 18.486 1.00 92.44 198 ASP A C 1
ATOM 1567 O O . ASP A 1 198 ? -9.044 -6.509 18.623 1.00 92.44 198 ASP A O 1
ATOM 1571 N N . GLN A 1 199 ? -10.629 -5.623 17.295 1.00 89.88 199 GLN A N 1
ATOM 1572 C CA . GLN A 1 199 ? -10.122 -6.200 16.043 1.00 89.88 199 GLN A CA 1
ATOM 1573 C C . GLN A 1 199 ? -8.694 -5.731 15.727 1.00 89.88 199 GLN A C 1
ATOM 1575 O O . GLN A 1 199 ? -7.807 -6.549 15.499 1.00 89.88 199 GLN A O 1
ATOM 1580 N N . LEU A 1 200 ? -8.432 -4.421 15.771 1.00 89.06 200 LEU A N 1
ATOM 1581 C CA . LEU A 1 200 ? -7.085 -3.882 15.547 1.00 89.06 200 LEU A CA 1
ATOM 1582 C C . LEU A 1 200 ? -6.088 -4.382 16.601 1.00 89.06 200 LEU A C 1
ATOM 1584 O O . LEU A 1 200 ? -4.939 -4.667 16.282 1.00 89.06 200 LEU A O 1
ATOM 1588 N N . SER A 1 201 ? -6.524 -4.533 17.852 1.00 88.31 201 SER A N 1
ATOM 1589 C CA . SER A 1 201 ? -5.672 -5.034 18.937 1.00 88.31 201 SER A CA 1
ATOM 1590 C C . SER A 1 201 ? -5.265 -6.493 18.738 1.00 88.31 201 SER A C 1
ATOM 1592 O O . SER A 1 201 ? -4.188 -6.875 19.179 1.00 88.31 201 SER A O 1
ATOM 1594 N N . GLN A 1 202 ? -6.101 -7.310 18.094 1.00 84.75 202 GLN A N 1
ATOM 1595 C CA . GLN A 1 202 ? -5.735 -8.679 17.719 1.00 84.75 202 GLN A CA 1
ATOM 1596 C C . GLN A 1 202 ? -4.681 -8.680 16.609 1.00 84.75 202 GLN A C 1
ATOM 1598 O O . GLN A 1 202 ? -3.695 -9.401 16.713 1.00 84.75 202 GLN A O 1
ATOM 1603 N N . ILE A 1 203 ? -4.843 -7.811 15.608 1.00 82.06 203 ILE A N 1
ATOM 1604 C CA . ILE A 1 203 ? -3.900 -7.661 14.493 1.00 82.06 203 ILE A CA 1
ATOM 1605 C C . ILE A 1 203 ? -2.498 -7.271 14.982 1.00 82.06 203 ILE A C 1
ATOM 1607 O O . ILE A 1 203 ? -1.514 -7.858 14.551 1.00 82.06 203 ILE A O 1
ATOM 1611 N N . PHE A 1 204 ? -2.394 -6.308 15.900 1.00 78.50 204 PHE A N 1
ATOM 1612 C CA . PHE A 1 204 ? -1.102 -5.819 16.407 1.00 78.50 204 PHE A CA 1
ATOM 1613 C C . PHE A 1 204 ? -0.470 -6.689 17.507 1.00 78.50 204 PHE A C 1
ATOM 1615 O O . PHE A 1 204 ? 0.550 -6.299 18.072 1.00 78.50 204 PHE A O 1
ATOM 1622 N N . ARG A 1 205 ? -1.086 -7.822 17.863 1.00 69.81 205 ARG A N 1
ATOM 1623 C CA . ARG A 1 205 ? -0.521 -8.807 18.803 1.00 69.81 205 ARG A CA 1
ATOM 1624 C C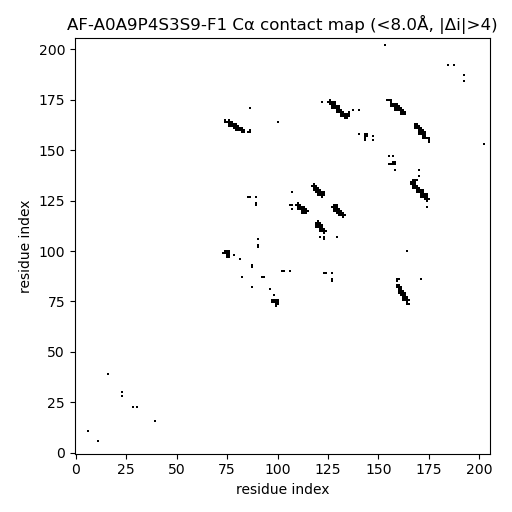 . ARG A 1 205 ? 0.202 -9.966 18.110 1.00 69.81 205 ARG A C 1
ATOM 1626 O O . ARG A 1 205 ? 0.758 -10.800 18.821 1.00 69.81 205 ARG A O 1
ATOM 1633 N N . LEU A 1 206 ? 0.147 -10.019 16.777 1.00 54.16 206 LEU A N 1
ATOM 1634 C CA . LEU A 1 206 ? 0.985 -10.878 15.936 1.00 54.16 206 LEU A CA 1
ATOM 1635 C C . LEU A 1 206 ? 2.440 -10.397 15.976 1.00 54.16 206 LEU A C 1
ATOM 1637 O O . LEU A 1 206 ? 3.327 -11.274 16.006 1.00 54.16 206 LEU A O 1
#